Protein AF-A0A1G1A069-F1 (afdb_monomer)

Solvent-accessible surface area (backbone atoms only — not comparable to full-atom values): 11066 Å² total; per-residue (Å²): 137,86,86,81,83,83,79,83,80,80,81,79,77,78,76,76,72,77,82,79,71,76,78,68,50,57,29,24,26,30,85,82,37,38,85,65,99,51,84,13,67,38,82,94,35,9,15,38,40,67,63,58,40,58,68,73,52,49,71,61,13,33,38,40,29,45,64,45,72,45,76,39,89,60,56,38,74,37,66,42,33,25,37,41,32,24,69,70,26,30,94,39,10,31,45,31,32,34,77,38,43,30,38,36,34,52,18,76,64,17,34,40,36,13,31,22,42,27,52,23,53,16,46,41,24,34,39,30,51,22,16,38,43,30,46,28,35,39,37,58,23,35,3,39,49,72,16,12,24,29,38,27,62,20,32,38,39,30,53,27,39,39,35,47,14,22,9,37,56,51,82,38,84,58,5,28,0,1,35,29,29,27,54,26,32,39,39,30,55,26,40,37,33,50,10,27,7,14,38,13,0,24,27,24,28,56,21,32,38,40,33,65,55,49,71,43,75,17,32,13,29,76,85,85,49,83,41,85,22,40,70,36,73,81,38,61,49,82,86

Foldseek 3Di:
DDDDDDDDDDPPPDDPDPPPDDAAAEFEEECPADLPPAPRRDPVRHHNAPQSSLVPGAARYEYEYEFDEHEAPDADEQQHLYEYEDNQAAVGAEDAYEQDAHYEHHYQNYEYTGHEYEHAEHQEHYEPQHHEYERYEYAHHEHEQQHANYEYAEYEYENYEYAQAAYPPQQHCNWFASHYEYEAYEYEHYEYANAQHQYAQHYEYAEYEYYHYHFPHGWHRPNVGTDDGHYDYNYYYYD

Mean predicted aligned error: 7.21 Å

Radius of gyration: 23.4 Å; Cα contacts (8 Å, |Δi|>4): 805; chains: 1; bounding box: 39×84×68 Å

Nearest PDB structures (foldseek):
  5gkd-assembly3_C  TM=4.256E-01  e=2.367E-02  Paraglaciecola chathamensis
  5gkq-assembly1_A  TM=4.128E-01  e=3.176E-02  Paraglaciecola chathamensis S18K6
  2pyg-assembly1_A  TM=3.128E-01  e=1.601E-01  unclassified
  4nk8-assembly1_A  TM=2.764E-01  e=2.750E+00  Pseudomonas syringae pv. tomato str. DC3000
  4kh3-assembly1_A  TM=2.278E-01  e=7.700E+00  Escherichia coli CFT073

Structure (mmCIF, N/CA/C/O backbone):
data_AF-A0A1G1A069-F1
#
_entry.id   AF-A0A1G1A069-F1
#
loop_
_atom_site.group_PDB
_atom_site.id
_atom_site.type_symbol
_atom_site.label_atom_id
_atom_site.label_alt_id
_atom_site.label_comp_id
_atom_site.label_asym_id
_atom_site.label_entity_id
_atom_site.label_seq_id
_atom_site.pdbx_PDB_ins_code
_atom_site.Cartn_x
_atom_site.Cartn_y
_atom_site.Cartn_z
_atom_site.occupancy
_atom_site.B_iso_or_equiv
_atom_site.auth_seq_id
_atom_site.auth_comp_id
_atom_site.auth_asym_id
_atom_site.auth_atom_id
_atom_site.pdbx_PDB_model_num
ATOM 1 N N . MET A 1 1 ? -7.315 -71.379 46.832 1.00 43.34 1 MET A N 1
ATOM 2 C CA . MET A 1 1 ? -8.248 -70.728 45.887 1.00 43.34 1 MET A CA 1
ATOM 3 C C . MET A 1 1 ? -7.864 -69.256 45.824 1.00 43.34 1 MET A C 1
ATOM 5 O O . MET A 1 1 ? -7.889 -68.607 46.858 1.00 43.34 1 MET A O 1
ATOM 9 N N . LYS A 1 2 ? -7.344 -68.782 44.682 1.00 36.97 2 LYS A N 1
ATOM 10 C CA . LYS A 1 2 ? -6.848 -67.406 44.505 1.00 36.97 2 LYS A CA 1
ATOM 11 C C . LYS A 1 2 ? -8.011 -66.504 44.087 1.00 36.97 2 LYS A C 1
ATOM 13 O O . LYS A 1 2 ? -8.625 -66.754 43.056 1.00 36.97 2 LYS A O 1
ATOM 18 N N . THR A 1 3 ? -8.300 -65.487 44.887 1.00 38.09 3 THR A N 1
ATOM 19 C CA . THR A 1 3 ? -9.304 -64.455 44.606 1.00 38.09 3 THR A CA 1
ATOM 20 C C . THR A 1 3 ? -8.757 -63.495 43.549 1.00 38.09 3 THR A C 1
ATOM 22 O O . THR A 1 3 ? -7.715 -62.879 43.764 1.00 38.09 3 THR A O 1
ATOM 25 N N . VAL A 1 4 ? -9.430 -63.383 42.404 1.00 40.19 4 VAL A N 1
ATOM 26 C CA . VAL A 1 4 ? -9.125 -62.397 41.356 1.00 40.19 4 VAL A CA 1
ATOM 27 C C . VAL A 1 4 ? -10.070 -61.210 41.544 1.00 40.19 4 VAL A C 1
ATOM 29 O O . VAL A 1 4 ? -11.285 -61.373 41.464 1.00 40.19 4 VAL A O 1
ATOM 32 N N . LEU A 1 5 ? -9.513 -60.030 41.824 1.00 40.50 5 LEU A N 1
ATOM 33 C CA . LEU A 1 5 ? -10.241 -58.763 41.901 1.00 40.50 5 LEU A CA 1
ATOM 34 C C . LEU A 1 5 ? -10.287 -58.146 40.490 1.00 40.50 5 LEU A C 1
ATOM 36 O O . LEU A 1 5 ? -9.249 -57.764 39.953 1.00 40.50 5 LEU A O 1
ATOM 40 N N . LEU A 1 6 ? -11.470 -58.067 39.878 1.00 42.88 6 LEU A N 1
ATOM 41 C CA . LEU A 1 6 ? -11.688 -57.337 38.623 1.00 42.88 6 LEU A CA 1
ATOM 42 C C . LEU A 1 6 ? -11.879 -55.847 38.936 1.00 42.88 6 LEU A C 1
ATOM 44 O O . LEU A 1 6 ? -12.911 -55.444 39.468 1.00 42.88 6 LEU A O 1
ATOM 48 N N . GLY A 1 7 ? -10.873 -55.032 38.617 1.00 43.16 7 GLY A N 1
ATOM 49 C CA . GLY A 1 7 ? -10.974 -53.575 38.655 1.00 43.16 7 GLY A CA 1
ATOM 50 C C . GLY A 1 7 ? -11.766 -53.058 37.454 1.00 43.16 7 GLY A C 1
ATOM 51 O O . GLY A 1 7 ? -11.333 -53.205 36.313 1.00 43.16 7 GLY A O 1
ATOM 52 N N . LEU A 1 8 ? -12.924 -52.449 37.706 1.00 45.84 8 LEU A N 1
ATOM 53 C CA . LEU A 1 8 ? -13.688 -51.701 36.708 1.00 45.84 8 LEU A CA 1
ATOM 54 C C . LEU A 1 8 ? -12.980 -50.365 36.438 1.00 45.84 8 LEU A C 1
ATOM 56 O O . LEU A 1 8 ? -13.085 -49.423 37.221 1.00 45.84 8 LEU A O 1
ATOM 60 N N . GLY A 1 9 ? -12.230 -50.294 35.338 1.00 42.97 9 GLY A N 1
ATOM 61 C CA . GLY A 1 9 ? -11.663 -49.047 34.831 1.00 42.97 9 GLY A CA 1
ATOM 62 C C . GLY A 1 9 ? -12.755 -48.183 34.202 1.00 42.97 9 GLY A C 1
ATOM 63 O O . GLY A 1 9 ? -13.269 -48.509 33.135 1.00 42.97 9 GLY A O 1
ATOM 64 N N . ILE A 1 10 ? -13.112 -47.080 34.859 1.00 54.38 10 ILE A N 1
ATOM 65 C CA . ILE A 1 10 ? -13.978 -46.047 34.284 1.00 54.38 10 ILE A CA 1
ATOM 66 C C . ILE A 1 10 ? -13.143 -45.262 33.264 1.00 54.38 10 ILE A C 1
ATOM 68 O O . ILE A 1 10 ? -12.255 -44.495 33.629 1.00 54.38 10 ILE A O 1
ATOM 72 N N . LEU A 1 11 ? -13.419 -45.469 31.975 1.00 44.91 11 LEU A N 1
ATOM 73 C CA . LEU A 1 11 ? -12.921 -44.628 30.887 1.00 44.91 11 LEU A CA 1
ATOM 74 C C . LEU A 1 11 ? -13.613 -43.261 30.967 1.00 44.91 11 LEU A C 1
ATOM 76 O O . LEU A 1 11 ? -14.757 -43.103 30.542 1.00 44.91 11 LEU A O 1
ATOM 80 N N . ALA A 1 12 ? -12.923 -42.269 31.528 1.00 50.94 12 ALA A N 1
ATOM 81 C CA . ALA A 1 12 ? -13.339 -40.877 31.445 1.00 50.94 12 ALA A CA 1
ATOM 82 C C . ALA A 1 12 ? -13.129 -40.381 30.004 1.00 50.94 12 ALA A C 1
ATOM 84 O O . ALA A 1 12 ? -12.018 -40.033 29.608 1.00 50.94 12 ALA A O 1
ATOM 85 N N . PHE A 1 13 ? -14.198 -40.363 29.207 1.00 54.44 13 PHE A N 1
ATOM 86 C CA . PHE A 1 13 ? -14.221 -39.615 27.953 1.00 54.44 13 PHE A CA 1
ATOM 87 C C . PHE A 1 13 ? -14.179 -38.125 28.297 1.00 54.44 13 PHE A C 1
ATOM 89 O O . PHE A 1 13 ? -15.180 -37.542 28.712 1.00 54.44 13 PHE A O 1
ATOM 96 N N . GLY A 1 14 ? -13.001 -37.515 28.167 1.00 51.34 14 GLY A N 1
ATOM 97 C CA . GLY A 1 14 ? -12.850 -36.070 28.256 1.00 51.34 14 GLY A CA 1
ATOM 98 C C . GLY A 1 14 ? -13.672 -35.409 27.156 1.00 51.34 14 GLY A C 1
ATOM 99 O O . GLY A 1 14 ? -13.285 -35.429 25.990 1.00 51.34 14 GLY A O 1
ATOM 100 N N . PHE A 1 15 ? -14.815 -34.833 27.521 1.00 54.69 15 PHE A N 1
ATOM 101 C CA . PHE A 1 15 ? -15.513 -33.870 26.681 1.00 54.69 15 PHE A CA 1
ATOM 102 C C . PHE A 1 15 ? -14.590 -32.654 26.535 1.00 54.69 15 PHE A C 1
ATOM 104 O O . PHE A 1 15 ? -14.455 -31.855 27.462 1.00 54.69 15 PHE A O 1
ATOM 111 N N . LEU A 1 16 ? -13.924 -32.520 25.386 1.00 54.31 16 LEU A N 1
ATOM 112 C CA . LEU A 1 16 ? -13.386 -31.231 24.969 1.00 54.31 16 LEU A CA 1
ATOM 113 C C . LEU A 1 16 ? -14.590 -30.307 24.787 1.00 54.31 16 LEU A C 1
ATOM 115 O O . LEU A 1 16 ? -15.349 -30.448 23.828 1.00 54.31 16 LEU A O 1
ATOM 119 N N . ALA A 1 17 ? -14.796 -29.402 25.744 1.00 56.72 17 ALA A N 1
ATOM 120 C CA . ALA A 1 17 ? -15.714 -28.295 25.549 1.00 56.72 17 ALA A CA 1
ATOM 121 C C . ALA A 1 17 ? -15.290 -27.570 24.260 1.00 56.72 17 ALA A C 1
ATOM 123 O O . ALA A 1 17 ? -14.092 -27.308 24.095 1.00 56.72 17 ALA A O 1
ATOM 124 N N . PRO A 1 18 ? -16.220 -27.274 23.334 1.00 53.34 18 PRO A N 1
ATOM 125 C CA . PRO A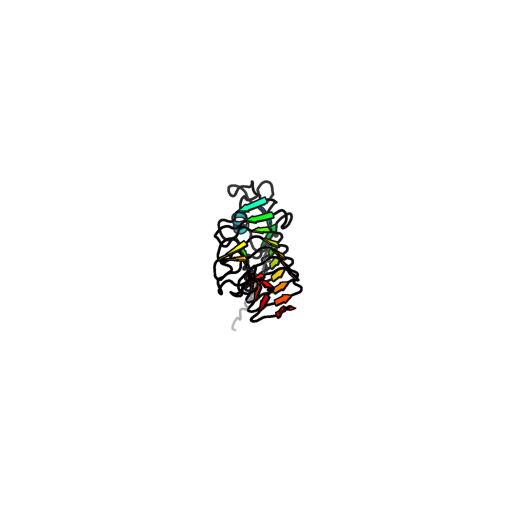 1 18 ? -15.882 -26.468 22.175 1.00 53.34 18 PRO A CA 1
ATOM 126 C C . PRO A 1 18 ? -15.289 -25.162 22.693 1.00 53.34 18 PRO A C 1
ATOM 128 O O . PRO A 1 18 ? -15.841 -24.534 23.601 1.00 53.34 18 PRO A O 1
ATOM 131 N N . THR A 1 19 ? -14.133 -24.781 22.162 1.00 58.19 19 THR A N 1
ATOM 132 C CA . THR A 1 19 ? -13.557 -23.470 22.423 1.00 58.19 19 THR A CA 1
ATOM 133 C C . THR A 1 19 ? -14.581 -22.436 21.970 1.00 58.19 19 THR A C 1
ATOM 135 O O . THR A 1 19 ? -14.825 -22.261 20.778 1.00 58.19 19 THR A O 1
ATOM 138 N N . VAL A 1 20 ? -15.246 -21.787 22.928 1.00 49.31 20 VAL A N 1
ATOM 139 C CA . VAL A 1 20 ? -16.114 -20.645 22.646 1.00 49.31 20 VAL A CA 1
ATOM 140 C C . VAL A 1 20 ? -15.184 -19.521 22.213 1.00 49.31 20 VAL A C 1
ATOM 142 O O . VAL A 1 20 ? -14.621 -18.814 23.046 1.00 49.31 20 VAL A O 1
ATOM 145 N N . HIS A 1 21 ? -14.954 -19.403 20.907 1.00 56.16 21 HIS A N 1
ATOM 146 C CA . HIS A 1 21 ? -14.336 -18.209 20.358 1.00 56.16 21 HIS A CA 1
ATOM 147 C C . HIS A 1 21 ? -15.321 -17.066 20.605 1.00 56.16 21 HIS A C 1
ATOM 149 O O . HIS A 1 21 ? -16.490 -17.161 20.222 1.00 56.16 21 HIS A O 1
ATOM 155 N N . ALA A 1 22 ? -14.881 -16.025 21.312 1.00 66.12 22 ALA A N 1
ATOM 156 C CA . ALA A 1 22 ? -15.682 -14.819 21.459 1.00 66.12 22 ALA A CA 1
ATOM 157 C C . ALA A 1 22 ? -16.063 -14.307 20.061 1.00 66.12 22 ALA A C 1
ATOM 159 O O . ALA A 1 22 ? -15.267 -14.408 19.126 1.00 66.12 22 ALA A O 1
ATOM 160 N N . ALA A 1 23 ? -17.290 -13.805 19.907 1.00 77.81 23 ALA A N 1
ATOM 161 C CA . ALA A 1 23 ? -17.718 -13.246 18.632 1.00 77.81 23 ALA A CA 1
ATOM 162 C C . ALA A 1 23 ? -16.769 -12.101 18.222 1.00 77.81 23 ALA A C 1
ATOM 164 O O . ALA A 1 23 ? -16.378 -11.320 19.099 1.00 77.81 23 ALA A O 1
ATOM 165 N N . PRO A 1 24 ? -16.426 -11.985 16.926 1.00 86.19 24 PRO A N 1
ATOM 166 C CA . PRO A 1 24 ? -15.618 -10.886 16.414 1.00 86.19 24 PRO A CA 1
ATOM 167 C C . PRO A 1 24 ? -16.092 -9.527 16.929 1.00 86.19 24 PRO A C 1
ATOM 169 O O . PRO A 1 24 ? -17.274 -9.188 16.835 1.00 86.19 24 PRO A O 1
ATOM 172 N N . THR A 1 25 ? -15.166 -8.754 17.487 1.00 94.88 25 THR A N 1
ATOM 173 C CA . THR A 1 25 ? -15.413 -7.414 18.016 1.00 94.88 25 THR A CA 1
ATOM 174 C C . THR A 1 25 ? -15.042 -6.359 16.975 1.00 94.88 25 THR A C 1
ATOM 176 O O . THR A 1 25 ? -14.088 -6.509 16.212 1.00 94.88 25 THR A O 1
ATOM 179 N N . ALA A 1 26 ? -15.799 -5.260 16.952 1.00 97.69 26 ALA A N 1
ATOM 180 C CA . ALA A 1 26 ? -15.450 -4.068 16.192 1.00 97.69 26 ALA A CA 1
ATOM 181 C C . ALA A 1 26 ? -14.814 -3.016 17.112 1.00 97.69 26 ALA A C 1
ATOM 183 O O . ALA A 1 26 ? -15.412 -2.621 18.116 1.00 97.69 26 ALA A O 1
ATOM 184 N N . TYR A 1 27 ? -13.628 -2.545 16.736 1.00 98.56 27 TYR A N 1
ATOM 185 C CA . TYR A 1 27 ? -12.946 -1.401 17.324 1.00 98.56 27 TYR A CA 1
ATOM 186 C C . TYR A 1 27 ? -13.054 -0.194 16.398 1.00 98.56 27 TYR A C 1
ATOM 188 O O . TYR A 1 27 ? -12.824 -0.304 15.199 1.00 98.56 27 TYR A O 1
ATOM 196 N N . TYR A 1 28 ? -13.381 0.967 16.945 1.00 98.75 28 TYR A N 1
ATOM 197 C CA . TYR A 1 28 ? -13.679 2.184 16.204 1.00 98.75 28 TYR A CA 1
ATOM 198 C C . TYR A 1 28 ? -12.559 3.199 16.393 1.00 98.75 28 TYR A C 1
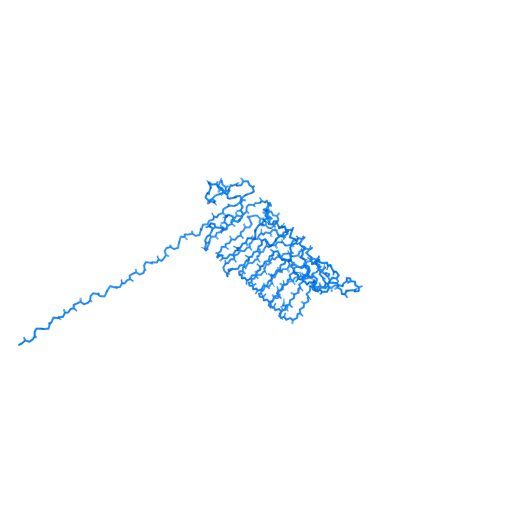ATOM 200 O O . TYR A 1 28 ? -12.053 3.370 17.502 1.00 98.75 28 TYR A O 1
ATOM 208 N N . VAL A 1 29 ? -12.196 3.894 15.317 1.00 98.69 29 VAL A N 1
ATOM 209 C CA . VAL A 1 29 ? -11.160 4.933 15.321 1.00 98.69 29 VAL A CA 1
ATOM 210 C C . VAL A 1 29 ? -11.722 6.210 14.714 1.00 98.69 29 VAL A C 1
ATOM 212 O O . VAL A 1 29 ? -12.348 6.159 13.654 1.00 98.69 29 VAL A O 1
ATOM 215 N N . THR A 1 30 ? -11.495 7.351 15.367 1.00 98.62 30 THR A N 1
ATOM 216 C CA . THR A 1 30 ? -11.875 8.674 14.847 1.00 98.62 30 THR A CA 1
ATOM 217 C C . THR A 1 30 ? -10.767 9.697 15.070 1.00 98.62 30 THR A C 1
ATOM 219 O O . THR A 1 30 ? -9.980 9.578 16.005 1.00 98.62 30 THR A O 1
ATOM 222 N N . THR A 1 31 ? -10.727 10.752 14.255 1.00 97.88 31 THR A N 1
ATOM 223 C CA . THR A 1 31 ? -9.751 11.851 14.396 1.00 97.88 31 THR A CA 1
ATOM 224 C C . THR A 1 31 ? -9.921 12.684 15.672 1.00 97.88 31 THR A C 1
ATOM 226 O O . THR A 1 31 ? -9.048 13.488 15.992 1.00 97.88 31 THR A O 1
ATOM 229 N N . THR A 1 32 ? -11.025 12.502 16.399 1.00 97.75 32 THR A N 1
ATOM 230 C CA . THR A 1 32 ? -11.360 13.209 17.645 1.00 97.75 32 THR A CA 1
ATOM 231 C C . THR A 1 32 ? -11.570 12.254 18.823 1.00 97.75 32 THR A C 1
ATOM 233 O O . THR A 1 32 ? -12.162 12.650 19.825 1.00 97.75 32 THR A O 1
ATOM 236 N N . GLY A 1 33 ? -11.153 10.991 18.687 1.00 97.62 33 GLY A N 1
ATOM 237 C CA . GLY A 1 33 ? -11.276 9.975 19.731 1.00 97.62 33 GLY A CA 1
ATOM 238 C C . GLY A 1 33 ? -10.301 10.191 20.890 1.00 97.62 33 GLY A C 1
ATOM 239 O O . GLY A 1 33 ? -9.634 11.221 20.992 1.00 97.62 33 GLY A O 1
ATOM 240 N N . SER A 1 34 ? -10.175 9.182 21.751 1.00 97.75 34 SER A N 1
ATOM 241 C CA . SER A 1 34 ? -9.190 9.163 22.839 1.00 97.75 34 SER A CA 1
ATOM 242 C C . SER A 1 34 ? -8.453 7.832 22.857 1.00 97.75 34 SER A C 1
ATOM 244 O O . SER A 1 34 ? -9.064 6.793 22.669 1.00 97.75 34 SER A O 1
ATOM 246 N N . ASP A 1 35 ? -7.148 7.828 23.124 1.00 97.00 35 ASP A N 1
ATOM 247 C CA . ASP A 1 35 ? -6.405 6.580 23.368 1.00 97.00 35 ASP A CA 1
ATOM 248 C C . ASP A 1 35 ? -6.358 6.193 24.855 1.00 97.00 35 ASP A C 1
ATOM 250 O O . ASP A 1 35 ? -5.817 5.150 25.215 1.00 97.00 35 ASP A O 1
ATOM 254 N N . SER A 1 36 ? -6.947 7.021 25.722 1.00 96.81 36 SER A N 1
ATOM 255 C CA . SER A 1 36 ? -6.994 6.817 27.168 1.00 96.81 36 SER A CA 1
ATOM 256 C 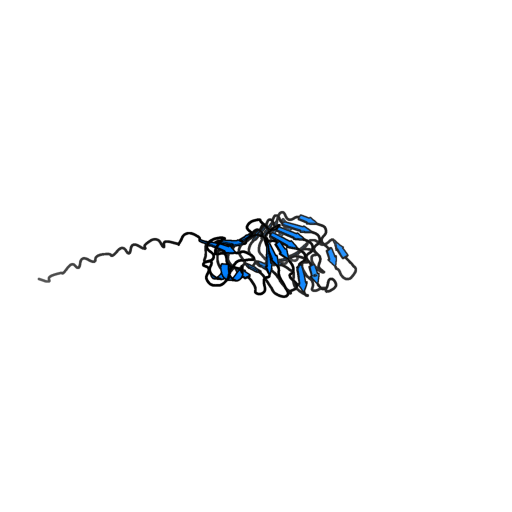C . SER A 1 36 ? -8.434 6.788 27.673 1.00 96.81 36 SER A C 1
ATOM 258 O O . SER A 1 36 ? -9.253 7.625 27.287 1.00 96.81 36 SER A O 1
ATOM 260 N N . GLY A 1 37 ? -8.734 5.836 28.560 1.00 94.06 37 GLY A N 1
ATOM 261 C CA . GLY A 1 37 ? -10.022 5.752 29.256 1.00 94.06 37 GLY A CA 1
ATOM 262 C C . GLY A 1 37 ? -11.215 5.329 28.394 1.00 94.06 37 GLY A C 1
ATOM 263 O O . GLY A 1 37 ? -12.347 5.484 28.840 1.00 94.06 37 GLY A O 1
ATOM 264 N N . VAL A 1 38 ? -10.983 4.797 27.190 1.00 96.69 38 VAL A N 1
ATOM 265 C CA . VAL A 1 38 ? -12.034 4.288 26.295 1.00 96.69 38 VAL A CA 1
ATOM 266 C C . VAL A 1 38 ? -11.771 2.836 25.907 1.00 96.69 38 VAL A C 1
ATOM 268 O O . VAL A 1 38 ? -10.626 2.386 25.896 1.00 96.69 38 VAL A O 1
ATOM 271 N N . ASP A 1 39 ? -12.836 2.102 25.587 1.00 96.31 39 ASP A N 1
ATOM 272 C CA . ASP A 1 39 ? -12.762 0.699 25.167 1.00 96.31 39 ASP A CA 1
ATOM 273 C C . ASP A 1 39 ? -12.673 0.516 23.645 1.00 96.31 39 ASP A C 1
ATOM 275 O O . ASP A 1 39 ? -12.417 -0.593 23.178 1.00 96.31 39 ASP A O 1
ATOM 279 N N . GLY A 1 40 ? -12.896 1.580 22.869 1.00 97.69 40 GLY A N 1
ATOM 280 C CA . GLY A 1 40 ? -12.874 1.529 21.416 1.00 97.69 40 GLY A CA 1
ATOM 281 C C . GLY A 1 40 ? -14.073 0.821 20.794 1.00 97.69 40 GLY A C 1
ATOM 282 O O . GLY A 1 40 ? -14.046 0.624 19.591 1.00 97.69 40 GLY A O 1
ATOM 283 N N . LYS A 1 41 ? -15.116 0.417 21.535 1.00 97.25 41 LYS A N 1
ATOM 284 C CA . LYS A 1 41 ? -16.165 -0.499 21.022 1.00 97.25 41 LYS A CA 1
ATOM 285 C C . LYS A 1 41 ? -17.394 0.188 20.422 1.00 97.25 41 LYS A C 1
ATOM 287 O O . LYS A 1 41 ? -18.370 -0.469 20.064 1.00 97.25 41 LYS A O 1
ATOM 292 N N . SER A 1 42 ? -17.369 1.512 20.307 1.00 97.81 42 SER A N 1
ATOM 293 C CA . SER A 1 42 ? -18.398 2.296 19.619 1.00 97.81 42 SER A CA 1
ATOM 294 C C . SER A 1 42 ? -17.816 3.605 19.092 1.00 97.81 42 SER A C 1
ATOM 296 O O . SER A 1 42 ? -16.765 4.044 19.554 1.00 97.81 42 SER A O 1
ATOM 298 N N . TRP A 1 43 ? -18.528 4.284 18.190 1.00 97.69 43 TRP A N 1
ATOM 299 C CA . TRP A 1 43 ? -18.129 5.617 17.722 1.00 97.69 43 TRP A CA 1
ATOM 300 C C . TRP A 1 43 ? -17.996 6.650 18.852 1.00 97.69 43 TRP A C 1
ATOM 302 O O . TRP A 1 43 ? -17.118 7.504 18.784 1.00 97.69 43 TRP A O 1
ATOM 312 N N . GLY A 1 44 ? -18.829 6.563 19.898 1.00 97.50 44 GLY A N 1
ATOM 313 C CA . GLY A 1 44 ? -18.769 7.469 21.053 1.00 97.50 44 GLY A CA 1
ATOM 314 C C . GLY A 1 44 ? -17.566 7.231 21.974 1.00 97.50 44 GLY A C 1
ATOM 315 O O . GLY A 1 44 ? -17.144 8.153 22.660 1.00 97.50 44 GLY A O 1
ATOM 316 N N . ASN A 1 45 ? -16.992 6.023 21.942 1.00 97.25 45 ASN A N 1
ATOM 317 C CA . ASN A 1 45 ? -15.812 5.618 22.715 1.00 97.25 45 ASN A CA 1
ATOM 318 C C . ASN A 1 45 ? -14.638 5.238 21.797 1.00 97.25 45 ASN A C 1
ATOM 320 O O . ASN A 1 45 ? -13.844 4.365 22.137 1.00 97.25 45 ASN A O 1
ATOM 324 N N . ALA A 1 46 ? -14.556 5.828 20.606 1.00 98.50 46 ALA A N 1
ATOM 325 C CA . ALA A 1 46 ? -13.561 5.452 19.613 1.00 98.50 46 ALA A CA 1
ATOM 326 C C . ALA A 1 46 ? -12.133 5.819 20.047 1.00 98.50 46 ALA A C 1
ATOM 328 O O . ALA A 1 46 ? -11.896 6.858 20.672 1.00 98.50 46 ALA A O 1
ATOM 329 N N . PHE A 1 47 ? -11.175 4.995 19.627 1.00 98.50 47 PHE A N 1
ATOM 330 C CA . PHE A 1 47 ? -9.759 5.307 19.750 1.00 98.50 47 PHE A CA 1
ATOM 331 C C . PHE A 1 47 ? -9.373 6.513 18.889 1.00 98.50 47 PHE A C 1
ATOM 333 O O . PHE A 1 47 ? -9.999 6.791 17.860 1.00 98.50 47 PHE A O 1
ATOM 340 N N . LEU A 1 48 ? -8.326 7.226 19.307 1.00 98.06 48 LEU A N 1
ATOM 341 C CA . LEU A 1 48 ? -7.760 8.331 18.534 1.00 98.06 48 LEU A CA 1
ATOM 342 C C . LEU A 1 48 ? -6.853 7.803 17.418 1.00 98.06 48 LEU A C 1
ATOM 344 O O . LEU A 1 48 ? -6.856 8.326 16.303 1.00 98.06 48 LEU A O 1
ATOM 348 N N . THR A 1 49 ? -6.062 6.767 17.710 1.00 97.00 49 THR A N 1
ATOM 349 C CA . THR A 1 49 ? -5.078 6.234 16.765 1.00 97.00 49 THR A CA 1
ATOM 350 C C . THR A 1 49 ? -5.426 4.835 16.275 1.00 97.00 49 THR A C 1
ATOM 352 O O . THR A 1 49 ? -5.892 3.967 17.016 1.00 97.00 49 THR A O 1
ATOM 355 N N . ILE A 1 50 ? -5.117 4.585 14.998 1.00 97.81 50 ILE A N 1
ATOM 356 C CA . ILE A 1 50 ? -5.249 3.254 14.390 1.00 97.81 50 ILE A CA 1
ATOM 357 C C . ILE A 1 50 ? -4.344 2.251 15.116 1.00 97.81 50 ILE A C 1
ATOM 359 O O . ILE A 1 50 ? -4.748 1.118 15.357 1.00 97.81 50 ILE A O 1
ATOM 363 N N . SER A 1 51 ? -3.137 2.668 15.512 1.00 96.06 51 SER A N 1
ATOM 364 C CA . SER A 1 51 ? -2.184 1.822 16.237 1.00 96.06 51 SER A CA 1
ATOM 365 C C . SER A 1 51 ? -2.739 1.305 17.560 1.00 96.06 51 SER A C 1
ATOM 367 O O . SER A 1 51 ? -2.513 0.142 17.885 1.00 96.06 51 SER A O 1
ATOM 369 N N . ASN A 1 52 ? -3.480 2.133 18.303 1.00 96.62 52 ASN A N 1
ATOM 370 C CA . ASN A 1 52 ? -4.070 1.708 19.565 1.00 96.62 52 ASN A CA 1
ATOM 371 C C . ASN A 1 52 ? -5.174 0.673 19.317 1.00 96.62 52 ASN A C 1
ATOM 373 O O . ASN A 1 52 ? -5.121 -0.418 19.871 1.00 96.62 52 ASN A O 1
ATOM 377 N N . ALA A 1 53 ? -6.091 0.930 18.380 1.00 97.56 53 ALA A N 1
ATOM 378 C CA . ALA A 1 53 ? -7.120 -0.046 18.006 1.00 97.56 53 ALA A CA 1
ATOM 379 C C . ALA A 1 53 ? -6.533 -1.390 17.539 1.00 97.56 53 ALA A C 1
ATOM 381 O O . ALA A 1 53 ? -6.970 -2.451 17.981 1.00 97.56 53 ALA A O 1
ATOM 382 N N . VAL A 1 54 ? -5.490 -1.348 16.703 1.00 97.81 54 VAL A N 1
ATOM 383 C CA . VAL A 1 54 ? -4.762 -2.545 16.257 1.00 97.81 54 VAL A CA 1
ATOM 384 C C . VAL A 1 54 ? -4.115 -3.280 17.431 1.00 97.81 54 VAL A C 1
ATOM 386 O O . VAL A 1 54 ? -4.055 -4.506 17.402 1.00 97.81 54 VAL A O 1
ATOM 389 N N . ALA A 1 55 ? -3.642 -2.587 18.470 1.00 96.94 55 ALA A N 1
ATOM 390 C CA . ALA A 1 55 ? -3.070 -3.232 19.651 1.00 96.94 55 ALA A CA 1
ATOM 391 C C . ALA A 1 55 ? -4.118 -4.046 20.431 1.00 96.94 55 ALA A C 1
ATOM 393 O O . ALA A 1 55 ? -3.813 -5.169 20.832 1.00 96.94 55 ALA A O 1
ATOM 394 N N . TYR A 1 56 ? -5.344 -3.526 20.567 1.00 96.75 56 TYR A N 1
ATOM 395 C CA . TYR A 1 56 ? -6.450 -4.190 21.272 1.00 96.75 56 TYR A CA 1
ATOM 396 C C . TYR A 1 56 ? -7.099 -5.334 20.486 1.00 96.75 56 TYR A C 1
ATOM 398 O O . TYR A 1 56 ? -7.481 -6.331 21.093 1.00 96.75 56 TYR A O 1
ATOM 406 N N . ALA A 1 57 ? -7.218 -5.203 19.164 1.00 97.81 57 ALA A N 1
ATOM 407 C CA . ALA A 1 57 ? -7.875 -6.198 18.319 1.00 97.81 57 ALA A CA 1
ATOM 408 C C . ALA A 1 57 ? -7.180 -7.571 18.385 1.00 97.81 57 ALA A C 1
ATOM 410 O O . ALA A 1 57 ? -5.954 -7.641 18.422 1.00 97.81 57 ALA A O 1
ATOM 411 N N . VAL A 1 58 ? -7.927 -8.667 18.355 1.00 97.31 58 VAL A N 1
ATOM 412 C CA . VAL A 1 58 ? -7.408 -10.042 18.238 1.00 97.31 58 VAL A CA 1
ATOM 413 C C . VAL A 1 58 ? -7.889 -10.689 16.942 1.00 97.31 58 VAL A C 1
ATOM 415 O O . VAL A 1 58 ? -8.640 -10.078 16.190 1.00 97.31 58 VAL A O 1
ATOM 418 N N . ASP A 1 59 ? -7.424 -11.899 16.633 1.00 97.75 59 ASP A N 1
ATOM 419 C CA . ASP A 1 59 ? -7.816 -12.592 15.401 1.00 97.75 59 ASP A CA 1
ATOM 420 C C . ASP A 1 59 ? -9.346 -12.642 15.234 1.00 97.75 59 ASP A C 1
ATOM 422 O O . ASP A 1 59 ? -10.084 -12.941 16.172 1.00 97.75 59 ASP A O 1
ATOM 426 N N . GLY A 1 60 ? -9.816 -12.322 14.029 1.00 97.50 60 GLY A N 1
ATOM 427 C CA . GLY A 1 60 ? -11.231 -12.198 13.682 1.00 97.50 60 GLY A CA 1
ATOM 428 C C . GLY A 1 60 ? -11.816 -10.792 13.853 1.00 97.50 60 GLY A C 1
ATOM 429 O O . GLY A 1 60 ? -12.819 -10.491 13.209 1.00 97.50 60 GLY A O 1
ATOM 430 N N . ASP A 1 61 ? -11.205 -9.916 14.654 1.00 98.62 61 ASP A N 1
ATOM 431 C CA . ASP A 1 61 ? -11.744 -8.578 14.920 1.00 98.62 61 ASP A CA 1
ATOM 432 C C . ASP A 1 61 ? -11.657 -7.631 13.713 1.00 98.62 61 ASP A C 1
ATOM 434 O O . ASP A 1 61 ? -10.862 -7.795 12.782 1.00 98.62 61 ASP A O 1
ATOM 438 N N . THR A 1 62 ? -12.467 -6.573 13.761 1.00 98.62 62 THR A N 1
ATOM 439 C CA . THR A 1 62 ? -12.439 -5.473 12.791 1.00 98.62 62 THR A CA 1
ATOM 440 C C . THR A 1 62 ? -12.023 -4.169 13.462 1.00 98.62 62 THR A C 1
ATOM 442 O O . THR A 1 62 ? -12.588 -3.780 14.476 1.00 98.62 62 THR A O 1
ATOM 445 N N . VAL A 1 63 ? -11.077 -3.449 12.866 1.00 98.75 63 VAL A N 1
ATOM 446 C CA . VAL A 1 63 ? -10.740 -2.060 13.189 1.00 98.75 63 VAL A CA 1
ATOM 447 C C . VAL A 1 63 ? -11.364 -1.157 12.124 1.00 98.75 63 VAL A C 1
ATOM 449 O O . VAL A 1 63 ? -10.890 -1.103 10.990 1.00 98.75 63 VAL A O 1
ATOM 452 N N . LEU A 1 64 ? -12.429 -0.449 12.490 1.00 98.75 64 LEU A N 1
ATOM 453 C CA . LEU A 1 64 ? -13.207 0.429 11.624 1.00 98.75 64 LEU A CA 1
ATOM 454 C C . LEU A 1 64 ? -12.789 1.891 11.812 1.00 98.75 64 LEU A C 1
ATOM 456 O O . LEU A 1 64 ? -12.948 2.479 12.883 1.00 98.75 64 LEU A O 1
ATOM 460 N N . VAL A 1 65 ? -12.258 2.492 10.752 1.00 98.81 65 VAL A N 1
ATOM 461 C CA . VAL A 1 65 ? -11.630 3.815 10.794 1.00 98.81 65 VAL A CA 1
ATOM 462 C C . VAL A 1 65 ? -12.526 4.845 10.113 1.00 98.81 65 VAL A C 1
ATOM 464 O O . VAL A 1 65 ? -12.786 4.744 8.912 1.00 98.81 65 VAL A O 1
ATOM 467 N N . SER A 1 66 ? -12.998 5.846 10.863 1.00 98.69 66 SER A N 1
ATOM 468 C CA . SER A 1 66 ? -13.882 6.886 10.325 1.00 98.69 66 SER A CA 1
ATOM 469 C C . SER A 1 66 ? -13.180 7.781 9.304 1.00 98.69 66 SER A C 1
ATOM 471 O O . SER A 1 66 ? -11.961 7.742 9.134 1.00 98.69 66 SER A O 1
ATOM 473 N N . ASN A 1 67 ? -13.962 8.624 8.637 1.00 98.62 67 ASN A N 1
ATOM 474 C CA . ASN A 1 67 ? -13.458 9.583 7.664 1.00 98.62 67 ASN A CA 1
ATOM 475 C C . ASN A 1 67 ? -12.471 10.560 8.316 1.00 98.62 67 ASN A C 1
ATOM 477 O O . ASN A 1 67 ? -12.675 11.028 9.436 1.00 98.62 67 ASN A O 1
ATOM 481 N N . GLY A 1 68 ? -11.423 10.911 7.581 1.00 98.44 68 GLY A N 1
ATOM 482 C CA . GLY A 1 68 ? -10.394 11.829 8.046 1.00 98.44 68 GLY A CA 1
ATOM 483 C C . GLY A 1 68 ? -9.000 11.405 7.617 1.00 98.44 68 GLY A C 1
ATOM 484 O O . GLY A 1 68 ? -8.812 10.452 6.859 1.00 98.44 68 GLY A O 1
ATOM 485 N N . THR A 1 69 ? -8.002 12.145 8.099 1.00 98.00 69 THR A N 1
ATOM 486 C CA . THR A 1 69 ? -6.599 11.768 7.928 1.00 98.00 69 THR A CA 1
ATOM 487 C C . THR A 1 69 ? -5.980 11.353 9.250 1.00 98.00 69 THR A C 1
ATOM 489 O O . THR A 1 69 ? -5.966 12.128 10.202 1.00 98.00 69 THR A O 1
ATOM 492 N N . TYR A 1 70 ? -5.386 10.167 9.251 1.00 97.31 70 TYR A N 1
ATOM 493 C CA . TYR A 1 70 ? -4.632 9.601 10.355 1.00 97.31 70 TYR A CA 1
ATOM 494 C C . TYR A 1 70 ? -3.151 9.635 9.992 1.00 97.31 70 TYR A C 1
ATOM 496 O O . TYR A 1 70 ? -2.708 8.946 9.070 1.00 97.31 70 TYR A O 1
ATOM 504 N N . ASN A 1 71 ? -2.393 10.478 10.692 1.00 94.69 71 ASN A N 1
ATOM 505 C CA . ASN A 1 71 ? -0.947 10.549 10.519 1.00 94.69 71 ASN A CA 1
ATOM 506 C C . ASN A 1 71 ? -0.304 9.376 11.255 1.00 94.69 71 ASN A C 1
ATOM 508 O O . ASN A 1 71 ? -0.505 9.205 12.458 1.00 94.69 71 ASN A O 1
ATOM 512 N N . VAL A 1 72 ? 0.479 8.580 10.538 1.00 90.38 72 VAL A N 1
ATOM 513 C CA . VAL A 1 72 ? 1.131 7.401 11.100 1.00 90.38 72 VAL A CA 1
ATOM 514 C C . VAL A 1 72 ? 2.589 7.723 11.398 1.00 90.38 72 VAL A C 1
ATOM 516 O O . VAL A 1 72 ? 3.412 7.848 10.493 1.00 90.38 72 VAL A O 1
ATOM 519 N N . ALA A 1 73 ? 2.901 7.861 12.687 1.00 79.94 73 ALA A N 1
ATOM 520 C CA . ALA A 1 73 ? 4.259 8.115 13.173 1.00 79.94 73 ALA A CA 1
ATOM 521 C C . ALA A 1 73 ? 5.070 6.827 13.407 1.00 79.94 73 ALA A C 1
ATOM 523 O O . ALA A 1 73 ? 6.298 6.863 13.418 1.00 79.94 73 ALA A O 1
ATOM 524 N N . VAL A 1 74 ? 4.391 5.690 13.583 1.00 84.44 74 VAL A N 1
ATOM 525 C CA . VAL A 1 74 ? 4.990 4.367 13.808 1.00 84.44 74 VAL A CA 1
ATOM 526 C C . VAL A 1 74 ? 4.276 3.355 12.926 1.00 84.44 74 VAL A C 1
ATOM 528 O O . VAL A 1 74 ? 3.062 3.430 12.775 1.00 84.44 74 VAL A O 1
ATOM 531 N N . VAL A 1 75 ? 5.023 2.411 12.351 1.00 92.19 75 VAL A N 1
ATOM 532 C CA . VAL A 1 75 ? 4.479 1.377 11.462 1.00 92.19 75 VAL A CA 1
ATOM 533 C C . VAL A 1 75 ? 3.257 0.671 12.066 1.00 92.19 75 VAL A C 1
ATOM 535 O O . VAL A 1 75 ? 3.305 0.159 13.184 1.00 92.19 75 VAL A O 1
ATOM 538 N N . LEU A 1 76 ? 2.166 0.608 11.299 1.00 95.38 76 LEU A N 1
ATOM 539 C CA . LEU A 1 76 ? 1.011 -0.227 11.609 1.00 95.38 76 LEU A CA 1
ATOM 540 C C . LEU A 1 76 ? 1.338 -1.673 11.225 1.00 95.38 76 LEU A C 1
ATOM 542 O O . LEU A 1 76 ? 1.274 -2.053 10.054 1.00 95.38 76 LEU A O 1
ATOM 546 N N . SER A 1 77 ? 1.736 -2.468 12.214 1.00 96.44 77 SER A N 1
ATOM 547 C CA . SER A 1 77 ? 2.058 -3.885 12.035 1.00 96.44 77 SER A CA 1
ATOM 548 C C . SER A 1 77 ? 0.800 -4.739 12.173 1.00 96.44 77 SER A C 1
ATOM 550 O O . SER A 1 77 ? 0.346 -5.015 13.283 1.00 96.44 77 SER A O 1
ATOM 552 N N . ILE A 1 78 ? 0.242 -5.178 11.046 1.00 98.31 78 ILE A N 1
ATOM 553 C CA . ILE A 1 78 ? -0.924 -6.064 11.001 1.00 98.31 78 ILE A CA 1
ATOM 554 C C . ILE A 1 78 ? -0.428 -7.512 10.986 1.00 98.31 78 ILE A C 1
ATOM 556 O O . ILE A 1 78 ? -0.215 -8.113 9.933 1.00 98.31 78 ILE A O 1
ATOM 560 N N . THR A 1 79 ? -0.170 -8.040 12.182 1.00 98.19 79 THR A N 1
ATOM 561 C CA . THR A 1 79 ? 0.352 -9.403 12.414 1.00 98.19 79 THR A CA 1
ATOM 562 C C . THR A 1 79 ? -0.699 -10.363 12.970 1.00 98.19 79 THR A C 1
ATOM 564 O O . THR A 1 79 ? -0.366 -11.485 13.331 1.00 98.19 79 THR A O 1
ATOM 567 N N . LYS A 1 80 ? -1.946 -9.901 13.076 1.00 98.19 80 LYS A N 1
ATOM 568 C 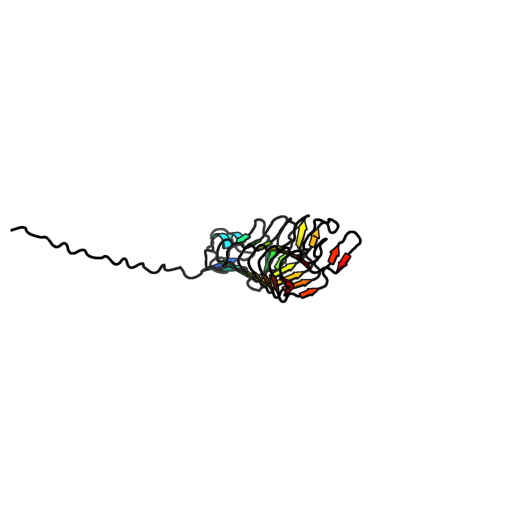CA . LYS A 1 80 ? -3.122 -10.648 13.535 1.00 98.19 80 LYS A CA 1
ATOM 569 C C . LYS A 1 80 ? -4.101 -10.784 12.374 1.00 98.19 80 LYS A C 1
ATOM 571 O O . LYS A 1 80 ? -4.086 -9.937 11.475 1.00 98.19 80 LYS A O 1
ATOM 576 N N . GLY A 1 81 ? -4.949 -11.805 12.397 1.00 98.31 81 GLY A N 1
ATOM 577 C CA . GLY A 1 81 ? -6.013 -12.042 11.419 1.00 98.31 81 GLY A CA 1
ATOM 578 C C . GLY A 1 81 ? -7.178 -11.066 11.567 1.00 98.31 81 GLY A C 1
ATOM 579 O O . GLY A 1 81 ? -8.306 -11.492 11.784 1.00 98.31 81 GLY A O 1
ATOM 580 N N . ILE A 1 82 ? -6.897 -9.763 11.515 1.00 98.75 82 ILE A N 1
ATOM 581 C CA . ILE A 1 82 ? -7.880 -8.687 11.672 1.00 98.75 82 ILE A CA 1
ATOM 582 C C . ILE A 1 82 ? -8.237 -8.058 10.330 1.00 98.75 82 ILE A C 1
ATOM 584 O O . ILE A 1 82 ? -7.432 -8.040 9.396 1.00 98.75 82 ILE A O 1
ATOM 588 N N . THR A 1 83 ? -9.415 -7.444 10.275 1.00 98.81 83 THR A N 1
ATOM 589 C CA . THR A 1 83 ? -9.789 -6.533 9.189 1.00 98.81 83 THR A CA 1
ATOM 590 C C . THR A 1 83 ? -9.564 -5.088 9.625 1.00 98.81 83 THR A C 1
ATOM 592 O O . THR A 1 83 ? -10.254 -4.592 10.505 1.00 98.81 83 THR A O 1
ATOM 595 N N . LEU A 1 84 ? -8.623 -4.381 9.008 1.00 98.81 84 LEU A N 1
ATOM 596 C CA . LEU A 1 84 ? -8.480 -2.930 9.109 1.00 98.81 84 LEU A CA 1
ATOM 597 C C . LEU A 1 84 ? -9.241 -2.288 7.943 1.00 98.81 84 LEU A C 1
ATOM 599 O O . LEU A 1 84 ? -8.877 -2.502 6.788 1.00 98.81 84 LEU A O 1
ATOM 603 N N . GLN A 1 85 ? -10.285 -1.509 8.229 1.00 98.81 85 GLN A N 1
ATOM 604 C CA . GLN A 1 85 ? -11.220 -1.011 7.215 1.00 98.81 85 GLN A CA 1
ATOM 605 C C . GLN A 1 85 ? -11.448 0.501 7.307 1.00 98.81 85 GLN A C 1
ATOM 607 O O . GLN A 1 85 ? -11.826 1.025 8.356 1.00 98.81 85 GLN A O 1
ATOM 612 N N . GLY A 1 86 ? -11.289 1.201 6.184 1.00 98.56 86 GLY A N 1
ATOM 613 C CA . GLY A 1 86 ? -11.725 2.585 6.028 1.00 98.56 86 GLY A CA 1
ATOM 614 C C . GLY A 1 86 ? -13.238 2.654 5.838 1.00 98.56 86 GLY A C 1
ATOM 615 O O . GLY A 1 86 ? -13.765 2.160 4.843 1.00 98.56 86 GLY A O 1
ATOM 616 N N . PHE A 1 87 ? -13.943 3.276 6.786 1.00 96.56 87 PHE A N 1
ATOM 617 C CA . PHE A 1 87 ? -15.406 3.231 6.892 1.00 96.56 87 PHE A CA 1
ATOM 618 C C . PHE A 1 87 ? -16.137 3.674 5.617 1.0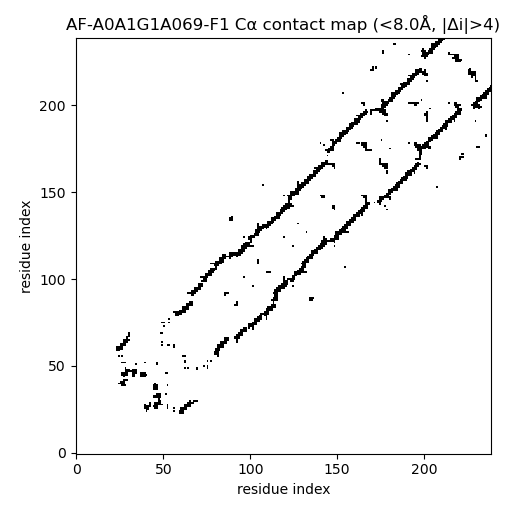0 96.56 87 PHE A C 1
ATOM 620 O O . PHE A 1 87 ? -17.083 3.013 5.197 1.00 96.56 87 PHE A O 1
ATOM 627 N N . SER A 1 88 ? -15.682 4.760 4.982 1.00 96.50 88 SER A N 1
ATOM 628 C CA . SER A 1 88 ? -16.277 5.279 3.736 1.00 96.50 88 SER A CA 1
ATOM 629 C C . SER A 1 88 ? -15.323 5.173 2.541 1.00 96.50 88 SER A C 1
ATOM 631 O O . SER A 1 88 ? -15.377 5.997 1.620 1.00 96.50 88 SER A O 1
ATOM 633 N N . GLY A 1 89 ? -14.429 4.180 2.568 1.00 97.75 89 GLY A N 1
ATOM 634 C CA . GLY A 1 89 ? -13.502 3.883 1.483 1.00 97.75 89 GLY A CA 1
ATOM 635 C C . GLY A 1 89 ? -12.388 4.920 1.273 1.00 97.75 89 GLY A C 1
ATOM 636 O O . GLY A 1 89 ? -12.257 5.904 2.018 1.00 97.75 89 GLY A O 1
ATOM 637 N N . PRO A 1 90 ? -11.575 4.724 0.220 1.00 98.00 90 PRO A N 1
ATOM 638 C CA . PRO A 1 90 ? -10.310 5.431 0.067 1.00 98.00 90 PRO A CA 1
ATOM 639 C C . PRO A 1 90 ? -10.494 6.932 -0.178 1.00 98.00 90 PRO A C 1
ATOM 641 O O . PRO A 1 90 ? -9.656 7.724 0.228 1.00 98.00 90 PRO A O 1
ATOM 644 N N . SER A 1 91 ? -11.610 7.377 -0.758 1.00 97.19 91 SER A N 1
ATOM 645 C CA . SER A 1 91 ? -11.871 8.811 -0.958 1.00 97.19 91 SER A CA 1
ATOM 646 C C . SER A 1 91 ? -12.064 9.600 0.344 1.00 97.19 91 SER A C 1
ATOM 648 O O . SER A 1 91 ? -11.991 10.825 0.314 1.00 97.19 91 SER A O 1
ATOM 650 N N . ASN A 1 92 ? -12.313 8.924 1.471 1.00 98.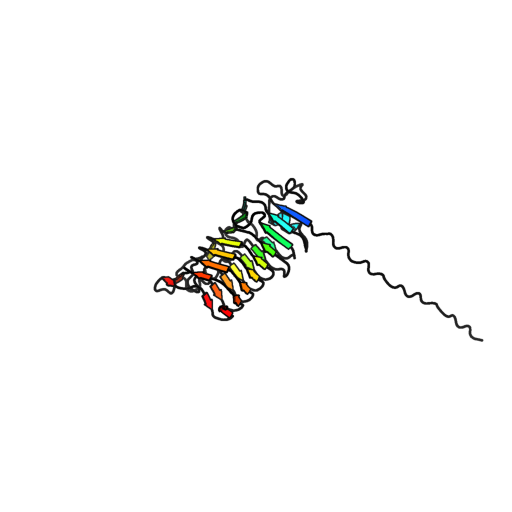38 92 ASN A N 1
ATOM 651 C CA . ASN A 1 92 ? -12.685 9.567 2.733 1.00 98.38 92 ASN A CA 1
ATOM 652 C C . ASN A 1 92 ? -11.778 9.198 3.912 1.00 98.38 92 ASN A C 1
ATOM 654 O O . ASN A 1 92 ? -11.679 9.981 4.859 1.00 98.38 92 ASN A O 1
ATOM 658 N N . THR A 1 93 ? -11.114 8.040 3.874 1.00 98.56 93 THR A N 1
ATOM 659 C CA . THR A 1 93 ? -10.251 7.578 4.966 1.00 98.56 93 THR A CA 1
ATOM 660 C C . THR A 1 93 ? -8.798 7.511 4.509 1.00 98.56 93 THR A C 1
ATOM 662 O O . THR A 1 93 ? -8.415 6.682 3.685 1.00 98.56 93 THR A O 1
ATOM 665 N N . THR A 1 94 ? -7.970 8.404 5.052 1.00 98.50 94 THR A N 1
ATOM 666 C CA . THR A 1 94 ? -6.563 8.555 4.663 1.00 98.50 94 THR A CA 1
ATOM 667 C C . THR A 1 94 ? -5.622 8.061 5.754 1.00 98.50 94 THR A C 1
ATOM 669 O O . THR A 1 94 ? -5.651 8.563 6.878 1.00 98.50 94 THR A O 1
ATOM 672 N N . ILE A 1 95 ? -4.716 7.159 5.387 1.00 97.56 95 ILE A N 1
ATOM 673 C CA . ILE A 1 95 ? -3.492 6.863 6.131 1.00 97.56 95 ILE A CA 1
ATOM 674 C C . ILE A 1 95 ? -2.379 7.713 5.518 1.00 97.56 95 ILE A C 1
ATOM 676 O O . ILE A 1 95 ? -1.957 7.489 4.380 1.00 97.56 95 ILE A O 1
ATOM 680 N N . ARG A 1 96 ? -1.913 8.721 6.262 1.00 95.62 96 ARG A N 1
ATOM 681 C CA . ARG A 1 96 ? -0.825 9.595 5.816 1.00 95.62 96 ARG A CA 1
ATOM 682 C C . ARG A 1 96 ? 0.487 9.167 6.456 1.00 95.62 96 ARG A C 1
ATOM 684 O O . ARG A 1 96 ? 0.651 9.230 7.674 1.00 95.62 96 ARG A O 1
ATOM 691 N N . GLY A 1 97 ? 1.407 8.740 5.603 1.00 87.62 97 GLY A N 1
ATOM 692 C CA . GLY A 1 97 ? 2.785 8.453 5.954 1.00 87.62 97 GLY A CA 1
ATOM 693 C C . GLY A 1 97 ? 3.625 9.699 6.197 1.00 87.62 97 GLY A C 1
ATOM 694 O O . GLY A 1 97 ? 3.203 10.826 5.946 1.00 87.62 97 GLY A O 1
ATOM 695 N N . ALA A 1 98 ? 4.847 9.454 6.654 1.00 83.56 98 ALA A N 1
ATOM 696 C CA . ALA A 1 98 ? 5.908 10.444 6.786 1.00 83.56 98 ALA A CA 1
ATOM 697 C C . ALA A 1 98 ? 7.226 9.834 6.263 1.00 83.56 98 ALA A C 1
ATOM 699 O O . ALA A 1 98 ? 7.223 9.018 5.340 1.00 83.56 98 ALA A O 1
ATOM 700 N N . SER A 1 99 ? 8.356 10.157 6.890 1.00 86.25 99 SER A N 1
ATOM 701 C CA . SER A 1 99 ? 9.673 9.566 6.608 1.00 86.25 99 SER A CA 1
ATOM 702 C C . SER A 1 99 ? 9.851 8.132 7.139 1.00 86.25 99 SER A C 1
ATOM 704 O O . SER A 1 99 ? 10.966 7.612 7.175 1.00 86.25 99 SER A O 1
ATOM 706 N N . VAL A 1 100 ? 8.762 7.465 7.533 1.00 82.62 100 VAL A N 1
ATOM 707 C CA . VAL A 1 100 ? 8.752 6.104 8.088 1.00 82.62 100 VAL A CA 1
ATOM 708 C C . VAL A 1 100 ? 7.918 5.156 7.229 1.00 82.62 100 VAL A C 1
ATOM 710 O O . VAL A 1 100 ? 7.029 5.571 6.485 1.00 82.62 100 VAL A O 1
ATOM 713 N N . LYS A 1 101 ? 8.190 3.853 7.350 1.00 89.06 101 LYS A N 1
ATOM 714 C CA . LYS A 1 101 ? 7.242 2.815 6.926 1.00 89.06 101 LYS A CA 1
ATOM 715 C C . LYS A 1 101 ? 5.985 2.936 7.786 1.00 89.06 101 LYS A C 1
ATOM 717 O O . LYS A 1 101 ? 6.109 2.996 9.006 1.00 89.06 101 LYS A O 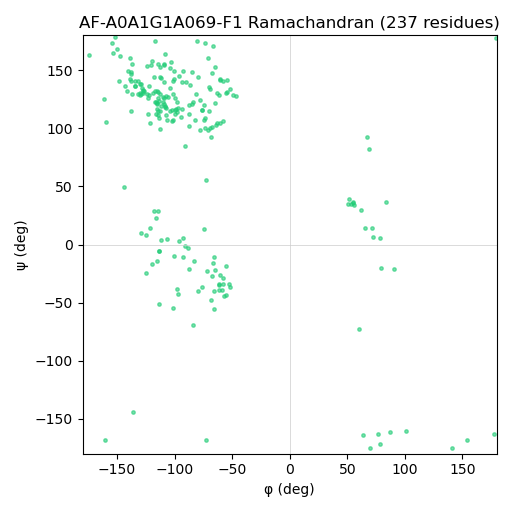1
ATOM 722 N N . TYR A 1 102 ? 4.805 2.962 7.178 1.00 90.19 102 TYR A N 1
ATOM 723 C CA . TYR A 1 102 ? 3.556 3.183 7.910 1.00 90.19 102 TYR A CA 1
ATOM 724 C C . TYR A 1 102 ? 2.597 1.992 7.893 1.00 90.19 102 TYR A C 1
ATOM 726 O O . TYR A 1 102 ? 1.707 1.950 8.735 1.00 90.19 102 TYR A O 1
ATOM 734 N N . LEU A 1 103 ? 2.785 0.991 7.028 1.00 96.50 103 LEU A N 1
ATOM 735 C CA . LEU A 1 103 ? 1.946 -0.212 7.031 1.00 96.50 103 LEU A CA 1
ATOM 736 C C . LEU A 1 103 ? 2.759 -1.472 6.718 1.00 96.50 103 LEU A C 1
ATOM 738 O O . LEU A 1 103 ? 3.582 -1.488 5.806 1.00 96.50 103 LEU A O 1
ATOM 742 N N . SER A 1 104 ? 2.507 -2.544 7.462 1.00 97.56 104 SER A N 1
ATOM 743 C CA . SER A 1 104 ? 3.046 -3.874 7.185 1.00 97.56 104 SER A CA 1
ATOM 744 C C . SER A 1 104 ? 1.951 -4.914 7.389 1.00 97.56 104 SER A C 1
ATOM 746 O O . SER A 1 104 ? 1.501 -5.109 8.516 1.00 97.56 104 SER A O 1
ATOM 748 N N . VAL A 1 105 ? 1.548 -5.601 6.320 1.00 98.62 105 VAL A N 1
ATOM 749 C CA . VAL A 1 105 ? 0.551 -6.682 6.354 1.00 98.62 105 VAL A CA 1
ATOM 750 C C . VAL A 1 105 ? 1.279 -8.022 6.352 1.00 98.62 105 VAL A C 1
ATOM 752 O O . VAL A 1 105 ? 1.963 -8.369 5.387 1.00 98.62 105 VAL A O 1
ATOM 755 N N . ASN A 1 106 ? 1.195 -8.747 7.468 1.00 98.31 106 ASN A N 1
ATOM 756 C CA . ASN A 1 106 ? 1.971 -9.964 7.701 1.00 98.31 106 ASN A CA 1
ATOM 757 C C . ASN A 1 106 ? 1.180 -11.019 8.486 1.00 98.31 106 ASN A C 1
ATOM 759 O O . ASN A 1 106 ? 1.648 -11.560 9.486 1.00 98.31 106 ASN A O 1
ATOM 763 N N . HIS A 1 107 ? -0.040 -11.289 8.038 1.00 98.62 107 HIS A N 1
ATOM 764 C CA . HIS A 1 107 ? -0.843 -12.415 8.497 1.00 98.62 107 HIS A CA 1
ATOM 765 C C . HIS A 1 107 ? -1.727 -12.881 7.338 1.00 98.62 107 HIS A C 1
ATOM 767 O O . HIS A 1 107 ? -2.214 -12.041 6.587 1.00 98.62 107 HIS A O 1
ATOM 773 N N . SER A 1 108 ? -1.923 -14.190 7.159 1.00 98.38 108 SER A N 1
ATOM 774 C CA . SER A 1 108 ? -2.675 -14.740 6.014 1.00 98.38 108 SER A CA 1
ATOM 775 C C . SER A 1 108 ? -4.128 -14.282 5.971 1.00 98.38 108 SER A C 1
ATOM 777 O O . SER A 1 108 ? -4.650 -14.032 4.891 1.00 98.38 108 SER A O 1
ATOM 779 N N . ASP A 1 109 ? -4.734 -14.119 7.144 1.00 98.38 109 ASP A N 1
ATOM 780 C CA . ASP A 1 109 ? -6.129 -13.687 7.282 1.00 98.38 109 ASP A CA 1
ATOM 781 C C . ASP A 1 109 ? -6.269 -12.177 7.525 1.00 98.38 109 ASP A C 1
ATOM 783 O O . ASP A 1 109 ? -7.373 -11.684 7.736 1.00 98.38 109 ASP A O 1
ATOM 787 N N . ALA A 1 110 ? -5.161 -11.423 7.523 1.00 98.75 110 ALA A N 1
ATOM 788 C CA . ALA A 1 110 ? -5.242 -9.973 7.642 1.00 98.75 110 ALA A CA 1
ATOM 789 C C . ALA A 1 110 ? -5.834 -9.362 6.373 1.00 98.75 110 ALA A C 1
ATOM 791 O O . ALA A 1 110 ? -5.412 -9.676 5.256 1.00 98.75 110 ALA A O 1
ATOM 792 N N . VAL A 1 111 ? -6.751 -8.417 6.559 1.00 98.88 111 VAL A N 1
ATOM 793 C CA . VAL A 1 111 ? -7.334 -7.623 5.480 1.00 98.88 111 VAL A CA 1
ATOM 794 C C . VAL A 1 111 ? -7.115 -6.148 5.778 1.00 98.88 111 VAL A C 1
ATOM 796 O O . VAL A 1 111 ? -7.446 -5.672 6.858 1.00 98.88 111 VAL A O 1
ATOM 799 N N . VAL A 1 112 ? -6.582 -5.410 4.810 1.00 98.88 112 VAL A N 1
ATOM 800 C CA . VAL A 1 112 ? -6.570 -3.945 4.808 1.00 98.88 112 VAL A CA 1
ATOM 801 C C . VAL A 1 112 ? -7.412 -3.473 3.629 1.00 98.88 112 VAL A C 1
ATOM 803 O O . VAL A 1 112 ? -7.129 -3.831 2.486 1.00 98.88 112 VAL A O 1
ATOM 806 N N . ASP A 1 113 ? -8.454 -2.697 3.909 1.00 98.88 113 ASP A N 1
ATOM 807 C CA . ASP A 1 113 ? -9.509 -2.375 2.946 1.00 98.88 113 ASP A CA 1
ATOM 808 C C . ASP A 1 113 ? -9.892 -0.894 2.996 1.00 98.88 113 ASP A C 1
ATOM 810 O O . ASP A 1 113 ? -10.202 -0.362 4.063 1.00 98.88 113 ASP A O 1
ATOM 814 N N . GLY A 1 114 ? -9.923 -0.228 1.842 1.00 98.69 114 GLY A N 1
ATOM 815 C CA . GLY A 1 114 ? -10.644 1.036 1.722 1.00 98.69 114 GLY A CA 1
ATOM 816 C C . GLY A 1 114 ? -9.875 2.278 2.172 1.00 98.69 114 GLY A C 1
ATOM 817 O O . GLY A 1 114 ? -10.485 3.179 2.744 1.00 98.69 114 GLY A O 1
ATOM 818 N N . PHE A 1 115 ? -8.562 2.360 1.933 1.00 98.75 115 PHE A N 1
ATOM 819 C CA . PHE A 1 115 ? -7.743 3.504 2.362 1.00 98.75 115 PHE A CA 1
ATOM 820 C C . PHE A 1 115 ? -7.096 4.269 1.209 1.00 98.75 115 PHE A C 1
ATOM 822 O O . PHE A 1 115 ? -6.618 3.685 0.236 1.00 98.75 115 PHE A O 1
ATOM 829 N N . LEU A 1 116 ? -7.000 5.591 1.361 1.00 98.62 116 LEU A N 1
ATOM 830 C CA . LEU A 1 116 ? -6.004 6.397 0.660 1.00 98.62 116 LEU A CA 1
ATOM 831 C C . LEU A 1 116 ? -4.689 6.348 1.437 1.00 98.62 116 LEU A C 1
ATOM 833 O O . LEU A 1 116 ? -4.642 6.748 2.599 1.00 98.62 116 LEU A O 1
ATOM 837 N N . LEU A 1 117 ? -3.617 5.901 0.792 1.00 97.88 117 LEU A N 1
ATOM 838 C CA . LEU A 1 117 ? -2.271 5.822 1.349 1.00 97.88 117 LEU A CA 1
ATOM 839 C C . LEU A 1 117 ? -1.359 6.814 0.617 1.00 97.88 117 LEU A C 1
ATOM 841 O O . LEU A 1 117 ? -1.119 6.705 -0.591 1.00 97.88 117 LEU A O 1
ATOM 845 N N . THR A 1 118 ? -0.877 7.824 1.340 1.00 96.81 118 THR A N 1
ATOM 846 C CA . THR A 1 118 ? -0.158 8.964 0.746 1.00 96.81 118 THR A CA 1
ATOM 847 C C . THR A 1 118 ? 0.880 9.569 1.690 1.00 96.81 118 THR A C 1
ATOM 849 O O . THR A 1 118 ? 0.884 9.282 2.886 1.00 96.81 118 THR A O 1
ATOM 852 N N . GLY A 1 119 ? 1.747 10.441 1.168 1.00 92.31 119 GLY A N 1
ATOM 853 C CA . GLY A 1 119 ? 2.694 11.236 1.957 1.00 92.31 119 GLY A CA 1
ATOM 854 C C . GLY A 1 119 ? 3.941 10.486 2.429 1.00 92.31 119 GLY A C 1
ATOM 855 O O . GLY A 1 119 ? 4.736 11.046 3.178 1.00 92.31 119 GLY A O 1
ATOM 856 N N . GLY A 1 120 ? 4.134 9.236 1.999 1.00 91.56 120 GLY A N 1
ATOM 857 C CA . GLY A 1 120 ? 5.345 8.484 2.310 1.00 91.56 120 GLY A CA 1
ATOM 858 C C . GLY A 1 120 ? 6.578 9.036 1.593 1.00 91.56 120 GLY A C 1
ATOM 859 O O . GLY A 1 120 ? 6.534 9.262 0.380 1.00 91.56 120 GLY A O 1
ATOM 860 N N . THR A 1 121 ? 7.676 9.192 2.338 1.00 89.75 121 THR A N 1
ATOM 861 C CA . THR A 1 121 ? 8.998 9.595 1.815 1.00 89.75 121 THR A CA 1
ATOM 862 C C . THR A 1 121 ? 10.153 8.683 2.254 1.00 89.75 121 THR A C 1
ATOM 864 O O . THR A 1 121 ? 11.326 9.017 2.078 1.00 89.75 121 THR A O 1
ATOM 867 N N . SER A 1 122 ? 9.849 7.539 2.871 1.00 88.00 122 SER A N 1
ATOM 868 C CA . SER A 1 122 ? 10.849 6.564 3.314 1.00 88.00 122 SER A CA 1
ATOM 869 C C . SER A 1 122 ? 11.319 5.679 2.148 1.00 88.00 122 SER A C 1
ATOM 871 O O . SER A 1 122 ? 10.804 5.740 1.039 1.00 88.00 122 SER A O 1
ATOM 873 N N . ALA A 1 123 ? 12.302 4.801 2.365 1.00 87.19 123 ALA A N 1
ATOM 874 C CA . ALA A 1 123 ? 12.703 3.842 1.329 1.00 87.19 123 ALA A CA 1
ATOM 875 C C . ALA A 1 123 ? 11.590 2.829 0.981 1.00 87.19 123 ALA A C 1
ATOM 877 O O . ALA A 1 123 ? 11.628 2.213 -0.082 1.00 87.19 123 ALA A O 1
ATOM 878 N N . ARG A 1 124 ? 10.629 2.616 1.890 1.00 90.38 124 ARG A N 1
ATOM 879 C CA . ARG A 1 124 ? 9.500 1.700 1.711 1.00 90.38 124 ARG A CA 1
ATOM 880 C C . ARG A 1 124 ? 8.376 2.014 2.685 1.00 90.38 124 ARG A C 1
ATOM 882 O O . ARG A 1 124 ? 8.587 2.010 3.899 1.00 90.38 124 ARG A O 1
ATOM 889 N N . HIS A 1 125 ? 7.178 2.227 2.163 1.00 92.31 125 HIS A N 1
ATOM 890 C CA . HIS A 1 125 ? 6.046 2.717 2.945 1.00 92.31 125 HIS A CA 1
ATOM 891 C C . HIS A 1 125 ? 5.120 1.615 3.424 1.00 92.31 125 HIS A C 1
ATOM 893 O O . HIS A 1 125 ? 4.679 1.630 4.575 1.00 92.31 125 HIS A O 1
ATOM 899 N N . VAL A 1 126 ? 4.848 0.681 2.516 1.00 96.00 126 VAL A N 1
ATOM 900 C CA . VAL A 1 126 ? 3.909 -0.413 2.710 1.00 96.00 126 VAL A CA 1
ATOM 901 C C . VAL A 1 126 ? 4.591 -1.712 2.327 1.00 96.00 126 VAL A C 1
ATOM 903 O O . VAL A 1 126 ? 5.172 -1.802 1.247 1.00 96.00 126 VAL A O 1
ATOM 906 N N . ASP A 1 127 ? 4.513 -2.707 3.201 1.00 97.06 127 ASP A N 1
ATOM 907 C CA . ASP A 1 127 ? 4.883 -4.083 2.879 1.00 97.06 127 ASP A CA 1
ATOM 908 C C . ASP A 1 127 ? 3.653 -4.986 2.924 1.00 97.06 127 ASP A C 1
ATOM 910 O O . ASP A 1 127 ? 2.903 -4.988 3.902 1.00 97.06 127 ASP A O 1
ATOM 914 N N . VAL A 1 128 ? 3.483 -5.779 1.870 1.00 98.31 128 VAL A N 1
ATOM 915 C CA . VAL A 1 128 ? 2.517 -6.875 1.790 1.00 9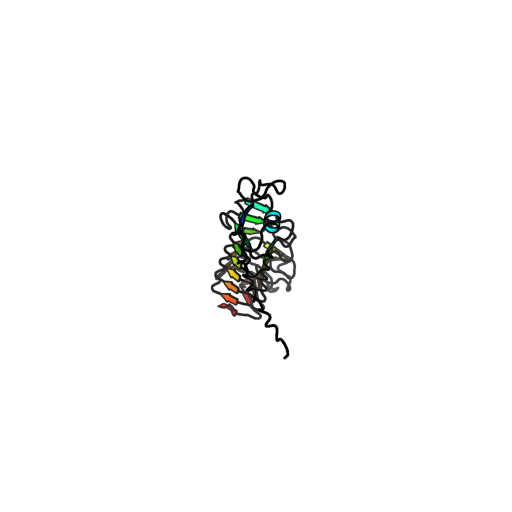8.31 128 VAL A CA 1
ATOM 916 C C . VAL A 1 128 ? 3.311 -8.171 1.740 1.00 98.31 128 VAL A C 1
ATOM 918 O O . VAL A 1 128 ? 3.874 -8.548 0.710 1.00 98.31 128 VAL A O 1
ATOM 921 N N . ILE A 1 129 ? 3.411 -8.811 2.901 1.00 98.50 129 ILE A N 1
ATOM 922 C CA . ILE A 1 129 ? 4.159 -10.056 3.107 1.00 98.50 129 ILE A CA 1
ATOM 923 C C . ILE A 1 129 ? 3.194 -11.245 3.054 1.00 98.50 129 ILE A C 1
ATOM 925 O O . ILE A 1 129 ? 3.512 -12.291 2.496 1.00 98.50 129 ILE A O 1
ATOM 929 N N . SER A 1 130 ? 1.994 -11.065 3.606 1.00 98.31 130 SER A N 1
ATOM 930 C CA . SER A 1 130 ? 0.876 -12.006 3.557 1.00 98.31 130 SER A CA 1
ATOM 931 C C . SER A 1 130 ? -0.445 -11.230 3.638 1.00 98.31 130 SER A C 1
ATOM 933 O O . SER A 1 130 ? -0.428 -10.004 3.763 1.00 98.31 130 SER A O 1
ATOM 935 N N . GLY A 1 131 ? -1.576 -11.926 3.569 1.00 98.56 131 GLY A N 1
ATOM 936 C CA . GLY A 1 131 ? -2.902 -11.317 3.684 1.00 98.56 131 GLY A CA 1
ATOM 937 C C . GLY A 1 131 ? -3.359 -10.588 2.426 1.00 98.56 131 GLY A C 1
ATOM 938 O O . GLY A 1 131 ? -2.824 -10.795 1.333 1.00 98.56 131 GLY A O 1
ATOM 939 N N . SER A 1 132 ? -4.376 -9.744 2.590 1.00 98.75 132 SER A N 1
ATOM 940 C CA . SER A 1 132 ? -5.019 -9.002 1.509 1.00 98.75 132 SER A CA 1
ATOM 941 C C . SER A 1 132 ? -4.960 -7.498 1.753 1.00 98.75 132 SER A C 1
ATOM 943 O O . SER A 1 132 ? -5.413 -7.005 2.783 1.00 98.75 132 SER A O 1
ATOM 945 N N . LEU A 1 133 ? -4.485 -6.755 0.759 1.00 98.81 133 LEU A N 1
ATOM 946 C CA . LEU A 1 133 ? -4.572 -5.299 0.689 1.00 98.81 133 LEU A CA 1
ATOM 947 C C . LEU A 1 133 ? -5.435 -4.932 -0.514 1.00 98.81 133 LEU A C 1
ATOM 949 O O . LEU A 1 133 ? -5.049 -5.194 -1.653 1.00 98.81 133 LEU A O 1
ATOM 953 N N . ARG A 1 134 ? -6.624 -4.377 -0.276 1.00 98.81 134 ARG A N 1
ATOM 954 C CA . ARG A 1 134 ? -7.616 -4.194 -1.339 1.00 98.81 134 ARG A CA 1
ATOM 955 C C . ARG A 1 134 ? -8.345 -2.865 -1.299 1.00 98.81 134 ARG A C 1
ATOM 957 O O . ARG A 1 134 ? -8.376 -2.213 -0.259 1.00 98.81 134 ARG A O 1
ATOM 964 N N . ASN A 1 135 ? -8.943 -2.480 -2.429 1.00 98.81 135 ASN A N 1
ATOM 965 C CA . ASN A 1 135 ? -9.782 -1.280 -2.538 1.00 98.81 135 ASN A CA 1
ATOM 966 C C . ASN A 1 135 ? -9.077 -0.017 -1.996 1.00 98.81 135 ASN A C 1
ATOM 968 O O . ASN A 1 135 ? -9.650 0.812 -1.289 1.00 98.81 135 ASN A O 1
ATOM 972 N N . CYS A 1 136 ? -7.777 0.089 -2.268 1.00 98.81 136 CYS A N 1
ATOM 973 C CA . CYS A 1 136 ? -6.920 1.156 -1.768 1.00 98.81 136 CYS A CA 1
ATOM 974 C C . CYS A 1 136 ? -6.441 2.055 -2.909 1.00 98.81 136 CYS A C 1
ATOM 976 O O . CYS A 1 136 ? -6.278 1.624 -4.052 1.00 98.81 136 CYS A O 1
ATOM 978 N N . ILE A 1 137 ? -6.148 3.312 -2.585 1.00 98.81 137 ILE A N 1
ATOM 979 C CA . ILE A 1 137 ? -5.508 4.254 -3.505 1.00 98.81 137 ILE A CA 1
ATOM 980 C C . ILE A 1 137 ? -4.143 4.624 -2.935 1.00 98.81 137 ILE A C 1
ATOM 982 O O . ILE A 1 137 ? -4.053 5.155 -1.835 1.00 98.81 137 ILE A O 1
ATOM 986 N N . PHE A 1 138 ? -3.080 4.398 -3.696 1.00 98.38 138 PHE A N 1
ATOM 987 C CA . PHE A 1 138 ? -1.725 4.832 -3.376 1.00 98.38 138 PHE A CA 1
ATOM 988 C C . PHE A 1 138 ? -1.390 6.030 -4.247 1.00 98.38 138 PHE A C 1
ATOM 990 O O . PHE A 1 138 ? -1.319 5.893 -5.471 1.00 98.38 138 PHE A O 1
ATOM 997 N N . THR A 1 139 ? -1.183 7.198 -3.637 1.00 97.88 139 THR A N 1
ATOM 998 C CA . THR A 1 139 ? -0.887 8.417 -4.399 1.00 97.88 139 THR A CA 1
ATOM 999 C C . THR A 1 139 ? 0.195 9.285 -3.793 1.00 97.88 139 THR A C 1
ATOM 1001 O O . THR A 1 139 ? 0.258 9.449 -2.573 1.00 97.88 139 THR A O 1
ATOM 1004 N N . GLY A 1 140 ? 1.027 9.877 -4.652 1.00 95.25 140 GLY A N 1
ATOM 1005 C CA . GLY A 1 140 ? 2.010 10.883 -4.251 1.00 95.25 140 GLY A CA 1
ATOM 1006 C C . GLY A 1 140 ? 3.051 10.358 -3.265 1.00 95.25 140 GLY A C 1
ATOM 1007 O O . GLY A 1 140 ? 3.521 11.109 -2.414 1.00 95.25 140 GLY A O 1
ATOM 1008 N N . ASN A 1 141 ? 3.369 9.064 -3.324 1.00 95.62 141 ASN A N 1
ATOM 1009 C CA . ASN A 1 141 ? 4.397 8.470 -2.480 1.00 95.62 141 ASN A CA 1
ATOM 1010 C C . ASN A 1 141 ? 5.747 8.448 -3.208 1.00 95.62 141 ASN A C 1
ATOM 1012 O O . ASN A 1 141 ? 5.806 8.118 -4.391 1.00 95.62 141 ASN A O 1
ATOM 1016 N N . SER A 1 142 ? 6.825 8.743 -2.479 1.00 93.62 142 SER A N 1
ATOM 1017 C CA . SER A 1 142 ? 8.193 8.819 -3.001 1.00 93.62 142 SER A CA 1
ATOM 1018 C C . SER A 1 142 ? 9.123 7.874 -2.248 1.00 93.62 142 SER A C 1
ATOM 1020 O O . SER A 1 142 ? 9.381 8.093 -1.068 1.00 93.62 142 SER A O 1
ATOM 1022 N N . ALA A 1 143 ? 9.623 6.822 -2.896 1.00 92.44 143 ALA A N 1
ATOM 1023 C CA . ALA A 1 143 ? 10.609 5.933 -2.287 1.00 92.44 143 ALA A CA 1
ATOM 1024 C C . ALA A 1 143 ? 12.041 6.395 -2.565 1.00 92.44 143 ALA A C 1
ATOM 1026 O O . ALA A 1 143 ? 12.363 6.781 -3.684 1.00 92.44 143 ALA A O 1
ATOM 1027 N N . ALA A 1 144 ? 12.929 6.310 -1.576 1.00 84.75 144 ALA A N 1
ATOM 1028 C CA . ALA A 1 144 ? 14.339 6.666 -1.753 1.00 84.75 144 ALA A CA 1
ATOM 1029 C C . ALA A 1 144 ? 15.212 5.495 -2.274 1.00 84.75 144 ALA A C 1
ATOM 1031 O O . ALA A 1 144 ? 15.147 4.371 -1.768 1.00 84.75 144 ALA A O 1
ATOM 1032 N N . TYR A 1 145 ? 16.101 5.798 -3.228 1.00 71.56 145 TYR A N 1
ATOM 1033 C CA . TYR A 1 145 ? 17.230 5.009 -3.756 1.00 71.56 145 TYR A CA 1
ATOM 1034 C C . TYR A 1 145 ? 16.923 3.645 -4.395 1.00 71.56 145 TYR A C 1
ATOM 1036 O O . TYR A 1 145 ? 17.094 3.487 -5.597 1.00 71.56 145 TYR A O 1
ATOM 1044 N N . ILE A 1 146 ? 16.568 2.633 -3.597 1.00 68.12 146 ILE A N 1
ATOM 1045 C CA . ILE A 1 146 ? 16.525 1.208 -4.009 1.00 68.12 146 ILE A CA 1
ATOM 1046 C C . ILE A 1 146 ? 15.139 0.593 -3.749 1.00 68.12 146 ILE A C 1
ATOM 1048 O O . ILE A 1 146 ? 14.936 -0.619 -3.828 1.00 68.12 146 ILE A O 1
ATOM 1052 N N . GLY A 1 147 ? 14.175 1.433 -3.383 1.00 74.94 147 GLY A N 1
ATOM 1053 C CA . GLY A 1 147 ? 12.830 1.019 -3.035 1.00 74.94 147 GLY A CA 1
ATOM 1054 C C . GLY A 1 147 ? 11.792 1.386 -4.079 1.00 74.94 147 GLY A C 1
ATOM 1055 O O . GLY A 1 147 ? 11.997 2.260 -4.916 1.00 74.94 147 GLY A O 1
ATOM 1056 N N . ALA A 1 148 ? 10.649 0.735 -3.934 1.00 91.94 148 ALA A N 1
ATOM 1057 C CA . ALA A 1 148 ? 9.376 1.225 -4.418 1.00 91.94 148 ALA A CA 1
ATOM 1058 C C . ALA A 1 148 ? 8.537 1.628 -3.198 1.00 91.94 148 ALA A C 1
ATOM 1060 O O . ALA A 1 148 ? 8.740 1.060 -2.113 1.00 91.94 148 ALA A O 1
ATOM 1061 N N . PRO A 1 149 ? 7.579 2.555 -3.346 1.00 94.44 149 PRO A N 1
ATOM 1062 C CA . PRO A 1 149 ? 6.678 2.912 -2.259 1.00 94.44 149 PRO A CA 1
ATOM 1063 C C . PRO A 1 149 ? 5.983 1.696 -1.623 1.00 94.44 149 PRO A C 1
ATOM 1065 O O . PRO A 1 149 ? 5.858 1.649 -0.397 1.00 94.44 149 PRO A O 1
ATOM 1068 N N . ILE A 1 150 ? 5.625 0.683 -2.419 1.00 96.50 150 ILE A N 1
ATOM 1069 C CA . ILE A 1 150 ? 5.045 -0.576 -1.944 1.00 96.50 150 ILE A CA 1
ATOM 1070 C C . ILE A 1 150 ? 5.960 -1.766 -2.267 1.00 96.50 150 ILE A C 1
ATOM 1072 O O . ILE A 1 150 ? 6.410 -1.947 -3.399 1.00 96.50 150 ILE A O 1
ATOM 1076 N N . GLY A 1 151 ? 6.199 -2.612 -1.267 1.00 96.88 151 GLY A N 1
ATOM 1077 C CA . GLY A 1 151 ? 6.822 -3.923 -1.408 1.00 96.88 151 GLY A CA 1
ATOM 1078 C C . GLY A 1 151 ? 5.801 -5.051 -1.365 1.00 96.88 151 GLY A C 1
ATOM 1079 O O . GLY A 1 151 ? 5.013 -5.117 -0.427 1.00 96.88 151 GLY A O 1
ATOM 1080 N N . VAL A 1 152 ? 5.847 -5.965 -2.334 1.00 98.19 152 VAL A N 1
ATOM 1081 C CA . VAL A 1 152 ? 5.008 -7.174 -2.346 1.00 98.19 152 VAL A CA 1
ATOM 1082 C C . VAL A 1 152 ? 5.898 -8.415 -2.376 1.00 98.19 152 VAL A C 1
ATOM 1084 O O . VAL A 1 152 ? 6.501 -8.756 -3.395 1.00 98.19 152 VAL A O 1
ATOM 1087 N N . SER A 1 153 ? 6.009 -9.093 -1.237 1.00 98.06 153 SER A N 1
ATOM 1088 C CA . SER A 1 153 ? 6.771 -10.342 -1.090 1.00 98.06 153 SER A CA 1
ATOM 1089 C C . SER A 1 153 ? 5.879 -11.559 -0.837 1.00 98.06 153 SER A C 1
ATOM 1091 O O . SER A 1 153 ? 6.391 -12.664 -0.676 1.00 98.06 153 SER A O 1
ATOM 1093 N N . GLY A 1 154 ? 4.561 -11.370 -0.852 1.00 98.19 154 GLY A N 1
ATOM 1094 C CA . GLY A 1 154 ? 3.534 -12.398 -0.745 1.00 98.19 154 GLY A CA 1
ATOM 1095 C C . GLY A 1 154 ? 2.144 -11.760 -0.731 1.00 98.19 154 GLY A C 1
ATOM 1096 O O . GLY A 1 154 ? 1.990 -10.606 -1.127 1.00 98.19 154 GLY A O 1
ATOM 1097 N N . GLY A 1 155 ? 1.133 -12.510 -0.292 1.00 98.25 155 GLY A N 1
ATOM 1098 C CA . GLY A 1 155 ? -0.242 -12.013 -0.184 1.00 98.25 155 GLY A CA 1
ATOM 1099 C C . GLY A 1 155 ? -0.892 -11.613 -1.516 1.00 98.25 155 GLY A C 1
ATOM 1100 O O . GLY A 1 155 ? -0.438 -11.989 -2.604 1.00 98.25 155 GLY A O 1
ATOM 1101 N N . MET A 1 156 ? -1.985 -10.860 -1.401 1.00 98.69 156 MET A N 1
ATOM 1102 C CA . MET A 1 156 ? -2.793 -10.367 -2.513 1.00 98.69 156 MET A CA 1
ATOM 1103 C C . MET A 1 156 ? -2.981 -8.855 -2.418 1.00 98.69 156 MET A C 1
ATOM 1105 O O . MET A 1 156 ? -3.390 -8.326 -1.386 1.00 98.69 156 MET A O 1
ATOM 1109 N N . VAL A 1 157 ? -2.722 -8.163 -3.523 1.00 98.88 157 VAL A N 1
ATOM 1110 C CA . VAL A 1 157 ? -3.031 -6.745 -3.701 1.00 98.88 157 VAL A CA 1
ATOM 1111 C C . VAL A 1 157 ? -4.074 -6.629 -4.798 1.00 98.88 157 VAL A C 1
ATOM 1113 O O . VAL A 1 157 ? -3.804 -7.019 -5.933 1.00 98.88 157 VAL A O 1
ATOM 1116 N N . SER A 1 158 ? -5.270 -6.139 -4.482 1.00 98.88 158 SER A N 1
ATOM 1117 C CA . SER A 1 158 ? -6.388 -6.194 -5.432 1.00 98.88 158 SER A CA 1
ATOM 1118 C C . SER A 1 158 ? -7.260 -4.954 -5.458 1.00 98.88 158 SER A C 1
ATOM 1120 O O . SER A 1 158 ? -7.391 -4.258 -4.458 1.00 98.88 158 SER A O 1
ATOM 1122 N N . ASP A 1 159 ? -7.841 -4.656 -6.619 1.00 98.81 159 ASP A N 1
ATOM 1123 C CA . ASP A 1 159 ? -8.798 -3.554 -6.779 1.00 98.81 159 ASP A CA 1
ATOM 1124 C C . ASP A 1 159 ? -8.216 -2.208 -6.303 1.00 98.81 159 ASP A C 1
ATOM 1126 O O . ASP A 1 159 ? -8.882 -1.394 -5.667 1.00 98.81 159 ASP A O 1
ATOM 1130 N N . CYS A 1 160 ? -6.917 -2.004 -6.539 1.00 98.88 160 CYS A N 1
ATOM 1131 C CA . CYS A 1 160 ? -6.183 -0.828 -6.085 1.00 98.88 160 CYS A CA 1
ATOM 1132 C C . CYS A 1 160 ? -5.818 0.105 -7.239 1.00 98.88 160 CYS A C 1
ATOM 1134 O O . CYS A 1 160 ? -5.631 -0.310 -8.385 1.00 98.8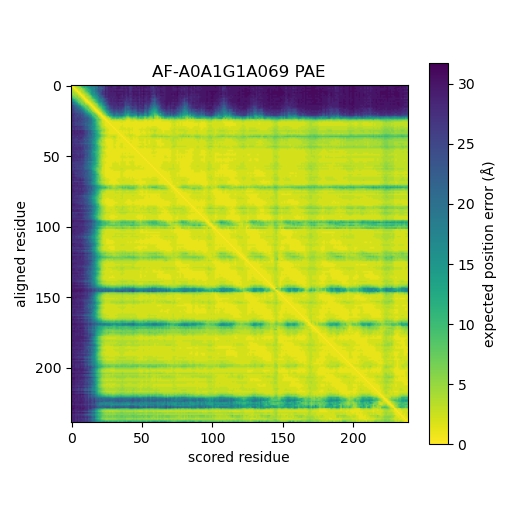8 160 CYS A O 1
ATOM 1136 N N . ILE A 1 161 ? -5.631 1.381 -6.907 1.00 98.88 161 ILE A N 1
ATOM 1137 C CA . ILE A 1 161 ? -5.125 2.394 -7.833 1.00 98.88 161 ILE A CA 1
ATOM 1138 C C . ILE A 1 161 ? -3.773 2.888 -7.331 1.00 98.88 161 ILE A C 1
ATOM 1140 O O . ILE A 1 161 ? -3.669 3.433 -6.236 1.00 98.88 161 ILE A O 1
ATOM 1144 N N . PHE A 1 162 ? -2.744 2.752 -8.155 1.00 98.69 162 PHE A N 1
ATOM 1145 C CA . PHE A 1 162 ? -1.420 3.317 -7.934 1.00 98.69 162 PHE A CA 1
ATOM 1146 C C . PHE A 1 162 ? -1.243 4.494 -8.880 1.00 98.69 162 PHE A C 1
ATOM 1148 O O . PHE A 1 162 ? -1.092 4.301 -10.090 1.00 98.69 162 PHE A O 1
ATOM 1155 N N . THR A 1 163 ? -1.277 5.711 -8.344 1.00 98.44 163 THR A N 1
ATOM 1156 C CA . THR A 1 163 ? -1.194 6.927 -9.152 1.00 98.44 163 THR A CA 1
ATOM 1157 C C . THR A 1 163 ? -0.121 7.890 -8.676 1.00 98.44 163 THR A C 1
ATOM 1159 O O . THR A 1 163 ? -0.046 8.192 -7.494 1.00 98.44 163 THR A O 1
ATOM 1162 N N . ASN A 1 164 ? 0.686 8.435 -9.587 1.00 96.94 164 ASN A N 1
ATOM 1163 C CA . ASN A 1 164 ? 1.682 9.469 -9.262 1.00 96.94 164 ASN A CA 1
ATOM 1164 C C . ASN A 1 164 ? 2.641 9.075 -8.121 1.00 96.94 164 ASN A C 1
ATOM 1166 O O . ASN A 1 164 ? 3.025 9.913 -7.303 1.00 96.94 164 ASN A O 1
ATOM 1170 N N . ASN A 1 165 ? 2.991 7.792 -8.031 1.00 96.44 165 ASN A N 1
ATOM 1171 C CA . ASN A 1 165 ? 4.030 7.324 -7.123 1.00 96.44 165 ASN A CA 1
ATOM 1172 C C . ASN A 1 165 ? 5.364 7.286 -7.863 1.00 96.44 165 ASN A C 1
ATOM 1174 O O . ASN A 1 165 ? 5.408 7.064 -9.078 1.00 96.44 165 ASN A O 1
ATOM 1178 N N . PHE A 1 166 ? 6.455 7.508 -7.144 1.00 94.31 166 PHE A N 1
ATOM 1179 C CA . PHE A 1 166 ? 7.765 7.482 -7.763 1.00 94.31 166 PHE A CA 1
ATOM 1180 C C . PHE A 1 166 ? 8.875 6.979 -6.851 1.00 94.31 166 PHE A C 1
ATOM 1182 O O . PHE A 1 166 ? 8.759 6.973 -5.627 1.00 94.31 166 PHE A O 1
ATOM 1189 N N . THR A 1 167 ? 9.988 6.604 -7.474 1.00 93.00 167 THR A N 1
ATOM 1190 C CA . THR A 1 167 ? 11.259 6.379 -6.783 1.00 93.00 167 THR A CA 1
ATOM 1191 C C . THR A 1 167 ? 12.219 7.515 -7.113 1.00 93.00 167 THR A C 1
ATOM 1193 O O . THR A 1 167 ? 12.450 7.836 -8.279 1.00 93.00 167 THR A O 1
ATOM 1196 N N . SER A 1 168 ? 12.787 8.122 -6.076 1.00 87.50 168 SER A N 1
ATOM 1197 C CA . SER A 1 168 ? 13.728 9.233 -6.148 1.00 87.50 168 SER A CA 1
ATOM 1198 C C . SER A 1 168 ? 15.133 8.800 -5.703 1.00 87.50 168 SER A C 1
ATOM 1200 O O . SER A 1 168 ? 15.259 8.033 -4.745 1.00 87.50 168 SER A O 1
ATOM 1202 N N . PRO A 1 169 ? 16.207 9.312 -6.329 1.00 85.62 169 PRO A N 1
ATOM 1203 C CA . PRO A 1 169 ? 16.196 10.227 -7.473 1.00 85.62 169 PRO A CA 1
ATOM 1204 C C . PRO A 1 169 ? 15.949 9.503 -8.810 1.00 85.62 169 PRO A C 1
ATOM 1206 O O . PRO A 1 169 ? 16.446 8.403 -9.034 1.00 85.62 169 PRO A O 1
ATOM 1209 N N . PHE A 1 170 ? 15.227 10.157 -9.729 1.00 72.38 170 PHE A N 1
ATOM 1210 C CA . PHE A 1 170 ? 14.798 9.585 -11.021 1.00 72.38 170 PHE A CA 1
ATOM 1211 C C . PHE A 1 170 ? 15.942 9.092 -11.923 1.00 72.38 170 PHE A C 1
ATOM 1213 O O . PHE A 1 170 ? 15.752 8.179 -12.720 1.00 72.38 170 PHE A O 1
ATOM 1220 N N . GLY A 1 171 ? 17.126 9.700 -11.817 1.00 74.75 171 GLY A N 1
ATOM 1221 C CA . GLY A 1 171 ? 18.291 9.378 -12.648 1.00 74.75 171 GLY A CA 1
ATOM 1222 C C . GLY A 1 171 ? 19.186 8.258 -12.109 1.00 74.75 171 GLY A C 1
ATOM 1223 O O . GLY A 1 171 ? 20.159 7.901 -12.768 1.00 74.75 171 GLY A O 1
ATOM 1224 N N . ASP A 1 172 ? 18.902 7.712 -10.925 1.00 86.00 172 ASP A N 1
ATOM 1225 C CA . ASP A 1 172 ? 19.714 6.644 -10.341 1.00 86.00 172 ASP A CA 1
ATOM 1226 C C . ASP A 1 172 ? 19.276 5.279 -10.873 1.00 86.00 172 ASP A C 1
ATOM 1228 O O . ASP A 1 172 ? 18.142 4.854 -10.664 1.00 86.00 172 ASP A O 1
ATOM 1232 N N . SER A 1 173 ? 20.202 4.556 -11.506 1.00 86.00 173 SER A N 1
ATOM 1233 C CA . SER A 1 173 ? 19.966 3.207 -12.047 1.00 86.00 173 SER A CA 1
ATOM 1234 C C . SER A 1 173 ? 19.436 2.182 -11.033 1.00 86.00 173 SER A C 1
ATOM 1236 O O . SER A 1 173 ? 18.880 1.149 -11.413 1.00 86.00 173 SER A O 1
ATOM 1238 N N . ARG A 1 174 ? 19.588 2.460 -9.733 1.00 87.06 174 ARG A N 1
ATOM 1239 C CA . ARG A 1 174 ? 19.096 1.626 -8.633 1.00 87.06 174 ARG A CA 1
ATOM 1240 C C . ARG A 1 174 ? 17.620 1.870 -8.307 1.00 87.06 174 ARG A C 1
ATOM 1242 O O . ARG A 1 174 ? 17.037 1.026 -7.625 1.00 87.06 174 ARG A O 1
ATOM 1249 N N . ALA A 1 175 ? 17.018 2.953 -8.806 1.00 89.44 175 ALA A N 1
ATOM 1250 C CA . ALA A 1 175 ? 15.615 3.285 -8.584 1.00 89.44 175 ALA A CA 1
ATOM 1251 C C . ALA A 1 175 ? 14.703 2.307 -9.341 1.00 89.44 175 ALA A C 1
ATOM 1253 O O . ALA A 1 175 ? 14.696 2.251 -10.572 1.00 89.44 175 ALA A O 1
ATOM 1254 N N . LYS A 1 176 ? 13.925 1.514 -8.603 1.00 91.12 176 LYS A N 1
ATOM 1255 C CA . LYS A 1 176 ? 13.134 0.402 -9.144 1.00 91.12 176 LYS A CA 1
ATOM 1256 C C . LYS A 1 176 ? 11.683 0.511 -8.709 1.00 91.12 176 LYS A C 1
ATOM 1258 O O . LYS A 1 176 ? 11.438 0.634 -7.517 1.00 91.12 176 LYS A O 1
ATOM 1263 N N . GLY A 1 177 ? 10.761 0.358 -9.658 1.00 92.94 177 GLY A N 1
ATOM 1264 C CA . GLY A 1 177 ? 9.328 0.276 -9.398 1.00 92.94 177 GLY A CA 1
ATOM 1265 C C . GLY A 1 177 ? 8.770 1.589 -8.868 1.00 92.94 177 GLY A C 1
ATOM 1266 O O . GLY A 1 177 ? 8.763 1.804 -7.663 1.00 92.94 177 GLY A O 1
ATOM 1267 N N . GLY A 1 178 ? 8.263 2.464 -9.739 1.00 94.50 178 GLY A N 1
ATOM 1268 C CA . GLY A 1 178 ? 7.767 3.774 -9.286 1.00 94.50 178 GLY A CA 1
ATOM 1269 C C . GLY A 1 178 ? 6.616 3.677 -8.286 1.00 94.50 178 GLY A C 1
ATOM 1270 O O . GLY A 1 178 ? 6.462 4.540 -7.432 1.00 94.50 178 GLY A O 1
ATOM 1271 N N . ALA A 1 179 ? 5.846 2.592 -8.334 1.00 96.81 179 ALA A N 1
ATOM 1272 C CA . ALA A 1 179 ? 4.842 2.261 -7.333 1.00 96.81 179 ALA A CA 1
ATOM 1273 C C . ALA A 1 179 ? 5.207 1.003 -6.543 1.00 96.81 179 ALA A C 1
ATOM 1275 O O . ALA A 1 179 ? 5.169 1.016 -5.313 1.00 96.81 179 ALA A O 1
ATOM 1276 N N . VAL A 1 180 ? 5.541 -0.087 -7.241 1.00 97.56 180 VAL A N 1
ATOM 1277 C CA . VAL A 1 180 ? 5.649 -1.416 -6.632 1.00 97.56 180 VAL A CA 1
ATOM 1278 C C . VAL A 1 180 ? 6.956 -2.104 -6.997 1.00 97.56 180 VAL A C 1
ATOM 1280 O O . VAL A 1 180 ? 7.369 -2.132 -8.156 1.00 97.56 180 VAL A O 1
ATOM 1283 N N . ILE A 1 181 ? 7.559 -2.755 -6.007 1.00 96.31 181 ILE A N 1
ATOM 1284 C CA . ILE A 1 181 ? 8.550 -3.805 -6.214 1.00 96.31 181 ILE A CA 1
ATOM 1285 C C . ILE A 1 181 ? 7.981 -5.123 -5.701 1.00 96.31 181 ILE A C 1
ATOM 1287 O O . ILE A 1 181 ? 7.550 -5.201 -4.548 1.00 96.31 181 ILE A O 1
ATOM 1291 N N . MET A 1 182 ? 7.968 -6.154 -6.547 1.00 97.19 182 MET A N 1
ATOM 1292 C CA . MET A 1 182 ? 7.395 -7.452 -6.188 1.00 97.19 182 MET A CA 1
ATOM 1293 C C . MET A 1 182 ? 8.334 -8.625 -6.465 1.00 97.19 182 MET A C 1
ATOM 1295 O O . MET A 1 182 ? 8.985 -8.687 -7.510 1.00 97.19 182 MET A O 1
ATOM 1299 N N . SER A 1 183 ? 8.377 -9.568 -5.524 1.00 97.81 183 SER A N 1
ATOM 1300 C CA . SER A 1 183 ? 9.146 -10.815 -5.631 1.00 97.81 183 SER A CA 1
ATOM 1301 C C . SER A 1 183 ? 8.283 -12.075 -5.549 1.00 97.81 183 SER A C 1
ATOM 1303 O O . SER A 1 183 ? 8.742 -13.148 -5.931 1.00 97.81 183 SER A O 1
ATOM 1305 N N . ALA A 1 184 ? 7.048 -11.960 -5.059 1.00 98.38 184 ALA A N 1
ATOM 1306 C CA . ALA A 1 184 ? 6.043 -13.019 -5.003 1.00 98.38 184 ALA A CA 1
ATOM 1307 C C . ALA A 1 184 ? 4.643 -12.389 -4.832 1.00 98.38 184 ALA A C 1
ATOM 1309 O O . ALA A 1 184 ? 4.488 -11.180 -4.997 1.00 98.38 184 ALA A O 1
ATOM 1310 N N . GLY A 1 185 ? 3.630 -13.204 -4.521 1.00 98.38 185 GLY A N 1
ATOM 1311 C CA . GLY A 1 185 ? 2.249 -12.748 -4.344 1.00 98.38 185 GLY A CA 1
ATOM 1312 C C . GLY A 1 185 ? 1.509 -12.502 -5.660 1.00 98.38 185 GLY A C 1
ATOM 1313 O O . GLY A 1 185 ? 1.990 -12.855 -6.745 1.00 98.38 185 GLY A O 1
ATOM 1314 N N . VAL A 1 186 ? 0.316 -11.922 -5.545 1.00 98.75 186 VAL A N 1
ATOM 1315 C CA . VAL A 1 186 ? -0.558 -11.602 -6.679 1.00 98.75 186 VAL A CA 1
ATOM 1316 C C . VAL A 1 186 ? -0.998 -10.147 -6.601 1.00 98.75 186 VAL A C 1
ATOM 1318 O O . VAL A 1 186 ? -1.512 -9.707 -5.578 1.00 98.75 186 VAL A O 1
ATOM 1321 N N . ILE A 1 187 ? -0.831 -9.414 -7.698 1.00 98.81 187 ILE A N 1
ATOM 1322 C CA . ILE A 1 187 ? -1.441 -8.101 -7.906 1.00 98.81 187 ILE A CA 1
ATOM 1323 C C . ILE A 1 187 ? -2.525 -8.270 -8.963 1.00 98.81 187 ILE A C 1
ATOM 1325 O O . ILE A 1 187 ? -2.209 -8.692 -10.076 1.00 98.81 187 ILE A O 1
ATOM 1329 N N . SER A 1 188 ? -3.781 -7.954 -8.650 1.00 98.81 188 SER A N 1
ATOM 1330 C CA . SER A 1 188 ? -4.885 -8.180 -9.585 1.00 98.81 188 SER A CA 1
ATOM 1331 C C . SER A 1 188 ? -5.904 -7.057 -9.662 1.00 98.81 188 SER A C 1
ATOM 1333 O O . SER A 1 188 ? -6.226 -6.455 -8.645 1.00 98.81 188 SER A O 1
ATOM 1335 N N . ASN A 1 189 ? -6.482 -6.834 -10.844 1.00 98.75 189 ASN A N 1
ATOM 1336 C CA . ASN A 1 189 ? -7.539 -5.834 -11.056 1.00 98.75 189 ASN A CA 1
ATOM 1337 C C . ASN A 1 189 ? -7.118 -4.419 -10.614 1.00 98.75 189 ASN A C 1
ATOM 1339 O O . ASN A 1 189 ? -7.919 -3.643 -10.099 1.00 98.75 189 ASN A O 1
ATOM 1343 N N . CYS A 1 190 ? -5.836 -4.091 -10.772 1.00 98.81 190 CYS A N 1
ATOM 1344 C CA . CYS A 1 190 ? -5.287 -2.812 -10.342 1.00 98.81 190 CYS A CA 1
ATOM 1345 C C . CYS A 1 190 ? -5.051 -1.877 -11.530 1.00 98.81 190 CYS A C 1
ATOM 1347 O O . CYS A 1 190 ? -4.733 -2.309 -12.640 1.00 98.81 190 CYS A O 1
ATOM 1349 N N . LEU A 1 191 ? -5.125 -0.576 -11.265 1.00 98.75 191 LEU A N 1
ATOM 1350 C CA . LEU A 1 191 ? -4.716 0.470 -12.196 1.00 98.75 191 LEU A CA 1
ATOM 1351 C C . LEU A 1 191 ? -3.386 1.074 -11.745 1.00 98.75 191 LEU A C 1
ATOM 1353 O O . LEU A 1 191 ? -3.273 1.564 -10.626 1.00 98.75 191 LEU A O 1
ATOM 1357 N N . PHE A 1 192 ? -2.406 1.115 -12.641 1.00 98.69 192 PHE A N 1
ATOM 1358 C CA . PHE A 1 192 ? -1.150 1.833 -12.460 1.00 98.69 192 PHE A CA 1
ATOM 1359 C C . PHE A 1 192 ? -1.067 2.974 -13.469 1.00 98.69 192 PHE A C 1
ATOM 1361 O O . PHE A 1 192 ? -0.978 2.724 -14.676 1.00 98.69 192 PHE A O 1
ATOM 1368 N N . THR A 1 193 ? -1.069 4.218 -12.986 1.00 98.25 193 THR A N 1
ATOM 1369 C CA . THR A 1 193 ? -1.006 5.412 -13.837 1.00 98.25 193 THR A CA 1
ATOM 1370 C C . THR A 1 193 ? -0.086 6.510 -13.318 1.00 98.25 193 THR A C 1
ATOM 1372 O O . THR A 1 193 ? -0.039 6.775 -12.126 1.00 98.25 193 THR A O 1
ATOM 1375 N N . GLY A 1 194 ? 0.660 7.185 -14.193 1.00 96.62 194 GLY A N 1
ATOM 1376 C CA . GLY A 1 194 ? 1.498 8.323 -13.788 1.00 96.62 194 GLY A CA 1
ATOM 1377 C C . GLY A 1 194 ? 2.652 7.957 -12.850 1.00 96.62 194 GLY A C 1
ATOM 1378 O O . GLY A 1 194 ? 3.218 8.841 -12.213 1.00 96.62 194 GLY A O 1
ATOM 1379 N N . ASN A 1 195 ? 2.995 6.673 -12.709 1.00 96.69 195 ASN A N 1
ATOM 1380 C CA . ASN A 1 195 ? 4.079 6.255 -11.825 1.00 96.69 195 ASN A CA 1
ATOM 1381 C C . ASN A 1 195 ? 5.425 6.352 -12.542 1.00 96.69 195 ASN A C 1
ATOM 1383 O O . ASN A 1 195 ? 5.491 6.202 -13.767 1.00 96.69 195 ASN A O 1
ATOM 1387 N N . SER A 1 196 ? 6.489 6.634 -11.789 1.00 94.31 196 SER A N 1
ATOM 1388 C CA . SER A 1 196 ? 7.803 6.907 -12.376 1.00 94.31 196 SER A CA 1
ATOM 1389 C C . SER A 1 196 ? 8.980 6.324 -11.585 1.00 94.31 196 SER A C 1
ATOM 1391 O O . SER A 1 196 ? 9.099 6.532 -10.382 1.00 94.31 196 SER A O 1
ATOM 1393 N N . ALA A 1 197 ? 9.907 5.649 -12.260 1.00 93.88 197 ALA A N 1
ATOM 1394 C CA . ALA A 1 197 ? 11.180 5.184 -11.690 1.00 93.88 197 ALA A CA 1
ATOM 1395 C C . ALA A 1 197 ? 12.235 5.041 -12.790 1.00 93.88 197 ALA A C 1
ATOM 1397 O O . ALA A 1 197 ? 11.908 5.137 -13.966 1.00 93.88 197 ALA A O 1
ATOM 1398 N N . TYR A 1 198 ? 13.493 4.764 -12.444 1.00 92.00 198 TYR A N 1
ATOM 1399 C CA . TYR A 1 198 ? 14.491 4.426 -13.462 1.00 92.00 198 TYR A CA 1
ATOM 1400 C C . TYR A 1 198 ? 14.133 3.098 -14.147 1.00 92.00 198 TYR A C 1
ATOM 1402 O O . TYR A 1 198 ? 13.913 3.031 -15.353 1.00 92.00 198 TYR A O 1
ATOM 1410 N N . SER A 1 199 ? 13.960 2.040 -13.358 1.00 90.00 199 SER A N 1
ATOM 1411 C CA . SER A 1 199 ? 13.613 0.699 -13.833 1.00 90.00 199 SER A CA 1
ATOM 1412 C C . SER A 1 199 ? 12.175 0.325 -13.478 1.00 90.00 199 SER A C 1
ATOM 1414 O O . SER A 1 199 ? 11.850 0.214 -12.298 1.00 90.00 199 SER A O 1
ATOM 1416 N N . GLY A 1 200 ? 11.336 0.054 -14.485 1.00 91.06 200 GLY A N 1
ATOM 1417 C CA . GLY A 1 200 ? 9.931 -0.326 -14.286 1.00 91.06 200 GLY A CA 1
ATOM 1418 C C . GLY A 1 200 ? 9.108 0.841 -13.747 1.00 91.06 200 GLY A C 1
ATOM 1419 O O . GLY A 1 200 ? 8.902 0.949 -12.540 1.00 91.06 200 GLY A O 1
ATOM 1420 N N . GLY A 1 201 ? 8.666 1.733 -14.641 1.00 93.69 201 GLY A N 1
ATOM 1421 C CA . GLY A 1 201 ? 8.063 3.015 -14.262 1.00 93.69 201 GLY A CA 1
ATOM 1422 C C . GLY A 1 201 ? 6.909 2.889 -13.268 1.00 93.69 201 GLY A C 1
ATOM 1423 O O . GLY A 1 201 ? 6.819 3.699 -12.356 1.00 93.69 201 GLY A O 1
ATOM 1424 N N . ALA A 1 202 ? 6.109 1.823 -13.339 1.00 96.19 202 ALA A N 1
ATOM 1425 C CA . ALA A 1 202 ? 5.195 1.444 -12.262 1.00 96.19 202 ALA A CA 1
ATOM 1426 C C . ALA A 1 202 ? 5.723 0.290 -11.408 1.00 96.19 202 ALA A C 1
ATOM 1428 O O . ALA A 1 202 ? 5.792 0.417 -10.184 1.00 96.19 202 ALA A O 1
ATOM 1429 N N . VAL A 1 203 ? 6.072 -0.835 -12.035 1.00 97.12 203 VAL A N 1
ATOM 1430 C CA . VAL A 1 203 ? 6.374 -2.079 -11.319 1.00 97.12 203 VAL A CA 1
ATOM 1431 C C . VAL A 1 203 ? 7.736 -2.631 -11.711 1.00 97.12 203 VAL A C 1
ATOM 1433 O O . VAL A 1 203 ? 8.039 -2.786 -12.894 1.00 97.12 203 VAL A O 1
ATOM 1436 N N . TYR A 1 204 ? 8.534 -2.992 -10.710 1.00 95.50 204 TYR A N 1
ATOM 1437 C CA . TYR A 1 204 ? 9.710 -3.841 -10.879 1.00 95.50 204 TYR A CA 1
ATOM 1438 C C . TYR A 1 204 ? 9.427 -5.224 -10.285 1.00 95.50 204 TYR A C 1
ATOM 1440 O O . TYR A 1 204 ? 9.173 -5.354 -9.089 1.00 95.50 204 TYR A O 1
ATOM 1448 N N . MET A 1 205 ? 9.468 -6.261 -11.115 1.00 96.38 205 MET A N 1
ATOM 1449 C CA . MET A 1 205 ? 9.006 -7.604 -10.773 1.00 96.38 205 MET A CA 1
ATOM 1450 C C . MET A 1 205 ? 10.120 -8.641 -10.957 1.00 96.38 205 MET A C 1
ATOM 1452 O O . MET A 1 205 ? 10.705 -8.754 -12.035 1.00 96.38 205 MET A O 1
ATOM 1456 N N . THR A 1 206 ? 10.398 -9.422 -9.911 1.00 97.44 206 THR A N 1
ATOM 1457 C CA . THR A 1 206 ? 11.326 -10.571 -9.944 1.00 97.44 206 THR A CA 1
ATOM 1458 C C . THR A 1 206 ? 10.618 -11.914 -9.731 1.00 97.44 206 THR A C 1
ATOM 1460 O O . THR A 1 206 ? 11.252 -12.961 -9.823 1.00 97.44 206 THR A O 1
ATOM 1463 N N . GLY A 1 207 ? 9.318 -11.902 -9.431 1.00 97.69 207 GLY A N 1
ATOM 1464 C CA . GLY A 1 207 ? 8.484 -13.082 -9.202 1.00 97.69 207 GLY A CA 1
ATOM 1465 C C . GLY A 1 207 ? 7.041 -12.696 -8.865 1.00 97.69 207 GLY A C 1
ATOM 1466 O O . GLY A 1 207 ? 6.725 -11.512 -8.776 1.00 97.69 207 GLY A O 1
ATOM 1467 N N . GLY A 1 208 ? 6.163 -13.687 -8.680 1.00 98.31 208 GLY A N 1
ATOM 1468 C CA . GLY A 1 208 ? 4.725 -13.487 -8.434 1.00 98.31 208 GLY A CA 1
ATOM 1469 C C . GLY A 1 208 ? 3.894 -13.380 -9.715 1.00 98.31 208 GLY A C 1
ATOM 1470 O O . GLY A 1 208 ? 4.334 -13.818 -10.783 1.00 98.31 208 GLY A O 1
ATOM 1471 N N . LYS A 1 209 ? 2.679 -12.827 -9.605 1.00 98.69 209 LYS A N 1
ATOM 1472 C CA . LYS A 1 209 ? 1.754 -12.646 -10.735 1.00 98.69 209 LYS A CA 1
ATOM 1473 C C . LYS A 1 209 ? 1.123 -11.258 -10.746 1.00 98.69 209 LYS A C 1
ATOM 1475 O O . LYS A 1 209 ? 0.657 -10.792 -9.711 1.00 98.69 209 LYS A O 1
ATOM 1480 N N . ILE A 1 210 ? 1.055 -10.638 -11.918 1.00 98.44 210 ILE A N 1
ATOM 1481 C CA . ILE A 1 210 ? 0.224 -9.462 -12.186 1.00 98.44 210 ILE A CA 1
ATOM 1482 C C . ILE A 1 210 ? -0.893 -9.927 -13.115 1.00 98.44 210 ILE A C 1
ATOM 1484 O O . ILE A 1 210 ? -0.586 -10.475 -14.168 1.00 98.44 210 ILE A O 1
ATOM 1488 N N . VAL A 1 211 ? -2.154 -9.751 -12.719 1.00 98.44 211 VAL A N 1
ATOM 1489 C CA . VAL A 1 211 ? -3.315 -10.319 -13.423 1.00 98.44 211 VAL A CA 1
ATOM 1490 C C . VAL A 1 211 ? -4.385 -9.257 -13.649 1.00 98.44 211 VAL A C 1
ATOM 1492 O O . VAL A 1 211 ? -4.797 -8.603 -12.697 1.00 98.44 211 VAL A O 1
ATOM 1495 N N . ASN A 1 212 ? -4.888 -9.092 -14.873 1.00 98.12 212 ASN A N 1
ATOM 1496 C CA . ASN A 1 212 ? -5.982 -8.148 -15.169 1.00 98.12 212 ASN A CA 1
ATOM 1497 C C . ASN A 1 212 ? -5.688 -6.704 -14.711 1.00 98.12 212 ASN A C 1
ATOM 1499 O O . ASN A 1 212 ? -6.571 -5.995 -14.226 1.00 98.12 212 ASN A O 1
ATOM 1503 N N . CYS A 1 213 ? -4.433 -6.267 -14.811 1.00 98.44 213 CYS A N 1
ATOM 1504 C CA . CYS A 1 213 ? -4.031 -4.921 -14.409 1.00 98.44 213 CYS A CA 1
ATOM 1505 C C . CYS A 1 213 ? -3.892 -4.001 -15.620 1.00 98.44 213 CYS A C 1
ATOM 1507 O O . CYS A 1 213 ? -3.368 -4.390 -16.663 1.00 98.44 213 CYS A O 1
ATOM 1509 N N . VAL A 1 214 ? -4.286 -2.742 -15.452 1.00 98.06 214 VAL A N 1
ATOM 1510 C CA . VAL A 1 214 ? -4.109 -1.702 -16.467 1.00 98.06 214 VAL A CA 1
ATOM 1511 C C . VAL A 1 214 ? -2.863 -0.891 -16.137 1.00 98.06 214 VAL A C 1
ATOM 1513 O O . VAL A 1 214 ? -2.761 -0.297 -15.066 1.00 98.06 214 VAL A O 1
ATOM 1516 N N . MET A 1 215 ? -1.917 -0.843 -17.075 1.00 96.94 215 MET A N 1
ATOM 1517 C CA . MET A 1 215 ? -0.674 -0.077 -16.968 1.00 96.94 215 MET A CA 1
ATOM 1518 C C . MET A 1 215 ? -0.703 1.040 -18.011 1.00 96.94 215 MET A C 1
ATOM 1520 O O . MET A 1 215 ? -0.581 0.769 -19.202 1.00 96.94 215 MET A O 1
ATOM 1524 N N . THR A 1 216 ? -0.860 2.295 -17.594 1.00 97.19 216 THR A N 1
ATOM 1525 C CA . THR A 1 216 ? -0.969 3.435 -18.521 1.00 97.19 216 THR A CA 1
ATOM 1526 C C . THR A 1 216 ? -0.159 4.632 -18.037 1.00 97.19 216 THR A C 1
ATOM 1528 O O . THR A 1 216 ? 0.004 4.805 -16.842 1.00 97.19 216 THR A O 1
ATOM 1531 N N . ASN A 1 217 ? 0.380 5.461 -18.933 1.00 95.88 217 ASN A N 1
ATOM 1532 C CA . ASN A 1 217 ? 1.079 6.707 -18.575 1.00 95.88 217 ASN A CA 1
ATOM 1533 C C . ASN A 1 217 ? 2.174 6.558 -17.496 1.00 95.88 217 ASN A C 1
ATOM 1535 O O . ASN A 1 217 ? 2.338 7.439 -16.656 1.00 95.88 217 ASN A O 1
ATOM 1539 N N . ASN A 1 218 ? 2.893 5.433 -17.478 1.00 95.94 218 ASN A N 1
ATOM 1540 C CA . ASN A 1 218 ? 3.994 5.203 -16.541 1.00 95.94 218 ASN A CA 1
ATOM 1541 C C . ASN A 1 218 ? 5.340 5.418 -17.242 1.00 95.94 218 ASN A C 1
ATOM 1543 O O . ASN A 1 218 ? 5.519 5.014 -18.397 1.00 95.94 218 ASN A O 1
ATOM 1547 N N . ASN A 1 219 ? 6.281 6.024 -16.525 1.00 94.00 219 ASN A N 1
ATOM 1548 C CA . ASN A 1 219 ? 7.526 6.545 -17.076 1.00 94.00 219 ASN A CA 1
ATOM 1549 C C . ASN A 1 219 ? 8.736 5.824 -16.477 1.00 94.00 219 ASN A C 1
ATOM 1551 O O . ASN A 1 219 ? 8.942 5.828 -15.263 1.00 94.00 219 ASN A O 1
ATOM 1555 N N . ALA A 1 220 ? 9.559 5.227 -17.333 1.00 91.88 220 ALA A N 1
ATOM 1556 C CA . ALA A 1 220 ? 10.872 4.716 -16.965 1.00 91.88 220 ALA A CA 1
ATOM 1557 C C . ALA A 1 220 ? 11.972 5.702 -17.399 1.00 91.88 220 ALA A C 1
ATOM 1559 O O . ALA A 1 220 ? 11.819 6.381 -18.412 1.00 91.88 220 ALA A O 1
ATOM 1560 N N . TYR A 1 221 ? 13.088 5.775 -16.674 1.00 89.12 221 TYR A N 1
ATOM 1561 C CA . TYR A 1 221 ? 14.258 6.577 -17.061 1.00 89.12 221 TYR A CA 1
ATOM 1562 C C . TYR A 1 221 ? 15.434 5.655 -17.390 1.00 89.12 221 TYR A C 1
ATOM 1564 O O . TYR A 1 221 ? 15.785 4.802 -16.589 1.00 89.12 221 TYR A O 1
ATOM 1572 N N . ASN A 1 222 ? 16.081 5.827 -18.545 1.00 78.50 222 ASN A N 1
ATOM 1573 C CA . ASN A 1 222 ? 17.191 4.959 -18.982 1.00 78.50 222 ASN A CA 1
ATOM 1574 C C . ASN A 1 222 ? 18.538 5.699 -19.116 1.00 78.50 222 ASN A C 1
ATOM 1576 O O . ASN A 1 222 ? 19.405 5.295 -19.886 1.00 78.50 222 ASN A O 1
ATOM 1580 N N . GLY A 1 223 ? 18.701 6.829 -18.421 1.00 75.44 223 GLY A N 1
ATOM 1581 C CA . GLY A 1 223 ? 19.887 7.691 -18.512 1.00 75.44 223 GLY A CA 1
ATOM 1582 C C . GLY A 1 223 ? 19.930 8.611 -19.741 1.00 75.44 223 GLY A C 1
ATOM 1583 O O . GLY A 1 223 ? 20.601 9.635 -19.686 1.00 75.44 223 GLY A O 1
ATOM 1584 N N . SER A 1 224 ? 19.178 8.307 -20.807 1.00 75.50 224 SER A N 1
ATOM 1585 C CA . SER A 1 224 ? 19.046 9.167 -22.000 1.00 75.50 224 SER A CA 1
ATOM 1586 C C . SER A 1 224 ? 17.754 9.995 -22.037 1.00 75.50 224 SER A C 1
ATOM 1588 O O . SER A 1 224 ? 17.623 10.899 -22.858 1.00 75.50 224 SER A O 1
ATOM 1590 N N . GLY A 1 225 ? 16.808 9.720 -21.134 1.00 79.19 225 GLY A N 1
ATOM 1591 C CA . GLY A 1 225 ? 15.544 10.444 -21.019 1.00 79.19 225 GLY A CA 1
ATOM 1592 C C . GLY A 1 225 ? 14.435 9.598 -20.398 1.00 79.19 225 GLY A C 1
ATOM 1593 O O . GLY A 1 225 ? 14.693 8.519 -19.856 1.00 79.19 225 GLY A O 1
ATOM 1594 N N . VAL A 1 226 ? 13.205 10.111 -20.488 1.00 81.00 226 VAL A N 1
ATOM 1595 C CA . VAL A 1 226 ? 11.977 9.386 -20.137 1.00 81.00 226 VAL A CA 1
ATOM 1596 C C . VAL A 1 226 ? 11.569 8.493 -21.304 1.00 81.00 226 VAL A C 1
ATOM 1598 O O . VAL A 1 226 ? 11.437 8.963 -22.432 1.00 81.00 226 VAL A O 1
ATOM 1601 N N . VAL A 1 227 ? 11.317 7.221 -21.022 1.00 82.06 227 VAL A N 1
ATOM 1602 C CA . VAL A 1 227 ? 10.714 6.256 -21.943 1.00 82.06 227 VAL A CA 1
ATOM 1603 C C . VAL A 1 227 ? 9.422 5.708 -21.341 1.00 82.06 227 VAL A C 1
ATOM 1605 O O . VAL A 1 227 ? 9.257 5.671 -20.120 1.00 82.06 227 VAL A O 1
ATOM 1608 N N . ALA A 1 228 ? 8.495 5.255 -22.184 1.00 77.12 228 ALA A N 1
ATOM 1609 C CA . ALA A 1 228 ? 7.318 4.542 -21.700 1.00 77.12 228 ALA A CA 1
ATOM 1610 C C . ALA A 1 228 ? 7.757 3.252 -20.985 1.00 77.12 228 ALA A C 1
ATOM 1612 O O . ALA A 1 228 ? 8.529 2.463 -21.531 1.00 77.12 228 ALA A O 1
ATOM 1613 N N . GLY A 1 229 ? 7.271 3.028 -19.765 1.00 80.81 229 GLY A N 1
ATOM 1614 C CA . GLY A 1 229 ? 7.628 1.845 -18.989 1.00 80.81 229 GLY A CA 1
ATOM 1615 C C . GLY A 1 229 ? 6.616 1.563 -17.891 1.00 80.81 229 GLY A C 1
ATOM 1616 O O . GLY A 1 229 ? 6.595 2.243 -16.874 1.00 80.81 229 GLY A O 1
ATOM 1617 N N . GLY A 1 230 ? 5.783 0.538 -18.081 1.00 88.62 230 GLY A N 1
ATOM 1618 C CA . GLY A 1 230 ? 4.867 0.050 -17.046 1.00 88.62 230 GLY A CA 1
ATOM 1619 C C . GLY A 1 230 ? 5.571 -0.915 -16.100 1.00 88.62 230 GLY A C 1
ATOM 1620 O O . GLY A 1 230 ? 5.841 -0.589 -14.947 1.00 88.62 230 GLY A O 1
ATOM 1621 N N . VAL A 1 231 ? 5.917 -2.092 -16.617 1.00 94.94 231 VAL A N 1
ATOM 1622 C CA . VAL A 1 231 ? 6.506 -3.187 -15.842 1.00 94.94 231 VAL A CA 1
ATOM 1623 C C . VAL A 1 231 ? 7.890 -3.517 -16.386 1.00 94.94 231 VAL A C 1
ATOM 1625 O O . VAL A 1 231 ? 8.045 -3.732 -17.586 1.00 94.94 231 VAL A O 1
ATOM 1628 N N . LEU A 1 232 ? 8.886 -3.601 -15.506 1.00 94.25 232 LEU A N 1
ATOM 1629 C CA . LEU A 1 232 ? 10.135 -4.303 -15.791 1.00 94.25 232 LEU A CA 1
ATOM 1630 C C . LEU A 1 232 ? 10.087 -5.654 -15.079 1.00 94.25 232 LEU A C 1
ATOM 1632 O O . LEU A 1 232 ? 10.048 -5.707 -13.850 1.00 94.25 232 LEU A O 1
ATOM 1636 N N . MET A 1 233 ? 10.084 -6.738 -15.855 1.00 95.06 233 MET A N 1
ATOM 1637 C CA . MET A 1 233 ? 9.963 -8.106 -15.356 1.00 95.06 233 MET A CA 1
ATOM 1638 C C . MET A 1 233 ? 11.258 -8.890 -15.599 1.00 95.06 233 MET A C 1
ATOM 1640 O O . MET A 1 233 ? 11.717 -9.008 -16.730 1.00 95.06 233 MET A O 1
ATOM 1644 N N . THR A 1 234 ? 11.829 -9.439 -14.527 1.00 95.75 234 THR A N 1
ATOM 1645 C CA . THR A 1 234 ? 12.986 -10.361 -14.551 1.00 95.75 234 THR A CA 1
ATOM 1646 C C . THR A 1 234 ? 12.621 -11.778 -14.092 1.00 95.75 234 THR A C 1
ATOM 1648 O O . THR A 1 234 ? 13.436 -12.689 -14.189 1.00 95.75 234 THR A O 1
ATOM 1651 N N . GLY A 1 235 ? 11.383 -11.972 -13.630 1.00 95.69 235 GLY A N 1
ATOM 1652 C CA . GLY A 1 235 ? 10.784 -13.256 -13.270 1.00 95.69 235 GLY A CA 1
ATOM 1653 C C . GLY A 1 235 ? 9.306 -13.076 -12.910 1.00 95.69 235 GLY A C 1
ATOM 1654 O O . GLY A 1 235 ? 8.881 -11.954 -12.648 1.00 95.69 235 GLY A O 1
ATOM 1655 N N . GLY A 1 236 ? 8.526 -14.161 -12.887 1.00 96.81 236 GLY A N 1
ATOM 1656 C CA . GLY A 1 236 ? 7.083 -14.130 -12.600 1.00 96.81 236 GLY A CA 1
ATOM 1657 C C . GLY A 1 236 ? 6.195 -14.210 -13.846 1.00 96.81 236 GLY A C 1
ATOM 1658 O O . GLY A 1 236 ? 6.629 -14.700 -14.888 1.00 96.81 236 GLY A O 1
ATOM 1659 N N . GLN A 1 237 ? 4.931 -13.797 -13.713 1.00 97.69 237 GLN A N 1
ATOM 1660 C CA . GLN A 1 237 ? 3.925 -13.866 -14.781 1.00 97.69 237 GLN A CA 1
ATOM 1661 C C . GLN A 1 237 ? 3.123 -12.564 -14.892 1.00 97.69 237 GLN A C 1
ATOM 1663 O O . GLN A 1 237 ? 2.666 -12.028 -13.882 1.00 97.69 237 GLN A O 1
ATOM 1668 N N . LEU A 1 238 ? 2.902 -12.111 -16.126 1.00 93.69 238 LEU A N 1
ATOM 1669 C CA . LEU A 1 238 ? 1.953 -11.056 -16.479 1.00 93.69 238 LEU A CA 1
ATOM 1670 C C . LEU A 1 238 ? 0.813 -11.706 -17.273 1.00 93.69 238 LEU A C 1
ATOM 1672 O O . LEU A 1 238 ? 1.085 -12.329 -18.300 1.00 93.69 238 LEU A O 1
ATOM 1676 N N . LEU A 1 239 ? -0.415 -11.617 -16.757 1.00 90.88 239 LEU A N 1
ATOM 1677 C CA . LEU A 1 239 ? -1.610 -12.304 -17.258 1.00 90.88 239 LEU A CA 1
ATOM 1678 C C . LEU A 1 239 ? -2.769 -11.329 -17.491 1.00 90.88 239 LEU A C 1
ATOM 1680 O O . LEU A 1 239 ? -2.965 -10.409 -16.660 1.00 90.88 239 LEU A O 1
#

pLDDT: mean 90.45, std 14.6, range [36.97, 98.88]

Secondary structure (DSSP, 8-state):
-PPP----------------PPPPPEEEE-TT--SSS--SSSGGG-BS-HHHHHHH--TT-EEEE-SEEEE-SS-EEE-SS-EEEETT-TTTEEEE--SS--EEE--TT-EEES-EEE---SS-SEEESSSEEES-EEES-EEETT--SEEESSSEEES-EEES-EEESTT-TT-B-SSEEESSSEEES-EEES-EESBSSSEEESSSEEES-EEES-EEE-SSSEEE-SEEESSSEE-

Sequence (239 aa):
MKTVLLGLGILAFGFLAPTVHAAPTAYYVTTTGSDSGVDGKSWGNAFLTISNAVAYAVDGDTVLVSNGTYNVAVVLSITKGITLQGFSGPSNTTIRGASVKYLSVNHSDAVVDGFLLTGGTSARHVDVISGSLRNCIFTGNSAAYIGAPIGVSGGMVSDCIFTNNFTSPFGDSRAKGGAVIMSAGVISNCLFTGNSAYSGGAVYMTGGKIVNCVMTNNNAYNGSGVVAGGVLMTGGQLL